Protein AF-A0A183B8J4-F1 (afdb_monomer)

Radius of gyration: 64.29 Å; Cα contacts (8 Å, |Δi|>4): 24; chains: 1; bounding box: 106×48×187 Å

Sequence (204 aa):
VRHEAERLEQEARGRLERQKIEDETAAEEVRRTLLETRVQLAALESTGQATAEAQSRADAARIEGQSAVELAKLHAEAGEIDADAELERLRKAREAELEFMRQKDSLKIAQLNEEMKIEVTRFTSMVSAIGPDNLRQIAKAGPEHNLRMLSALGLQSTLITDGTTPVNLLSTAHGLIGQLTRQSGETDKEDHRSRALSDDGASA

Organism: NCBI:txid27848

pLDDT: mean 82.58, std 19.41, range [42.31, 98.38]

Solvent-accessible surface area (backbone atoms only — not comparable to full-atom values): 11706 Å² total; per-residue (Å²): 110,72,69,59,50,54,51,52,50,50,54,51,50,56,48,50,53,50,49,49,51,51,53,51,49,54,50,50,53,54,47,49,54,52,49,54,51,49,54,52,47,51,52,50,50,53,50,50,50,52,49,52,52,51,50,52,51,52,51,51,52,50,50,52,52,51,51,51,54,52,51,53,49,53,50,50,52,51,5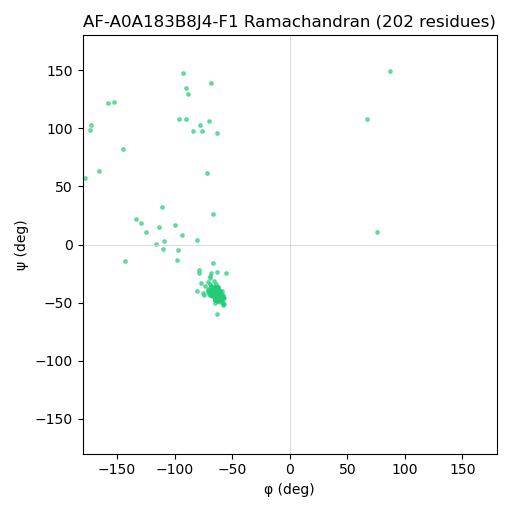0,50,52,53,51,51,54,50,50,52,52,49,48,54,52,50,50,53,50,52,51,52,49,52,53,51,50,53,51,50,52,52,51,53,52,51,54,49,51,51,50,51,51,50,50,51,52,53,52,60,71,62,30,72,66,51,52,51,46,61,67,42,44,60,62,51,49,53,51,50,52,36,47,74,72,70,42,71,96,57,76,57,71,55,100,87,57,86,51,52,58,75,61,54,49,52,61,57,51,57,56,59,61,51,71,76,69,71,83,83,77,78,91,78,75,90,82,82,90,86,85,84,80,89,81,136

Secondary structure (DSSP, 8-state):
-HHHHHHHHHHHHHHHHHHHHHHHHHHHHHHHHHHHHHHHHHHHHHHHHHHHHHHHHHHHHHHHHHHHHHHHHHHHHHHHHHHHHHHHHHHHHHHHHHHHHHHHHHHHHHHHHHHHHHHHHHHHHHHHHH-HHHHHHHHHHHHHHHHHHHHHTT-----EEETTEEE-HHHHHHHHHHHHHHTTTSSSSSTTSSSSSS------

Foldseek 3Di:
DVVVVVVVVVVVVVVVVVVVVVVVVVVVVVVVVVVVVVVVVVVVVVVVVVVVVVVVVVVVVVVVVVVVVVVVVVVVVVVVVVVVVVVVVVVVVVVVVVVVVVVVVVVVVVVVVVVVVVVVVVVVVVDVVCPPVNVVCVVCVVVVVLCVVCVVVVHHQDQPDPPPDGDRVSVVVCVVVVVVVVVVPPPPPDPPDPPPDDDDDDDD

InterPro domains:
  IPR039059 Major vault protein [PTHR14165] (2-180)

Mean predicted aligned error: 17.13 Å

Structure (mmCIF, N/CA/C/O backbone):
data_AF-A0A183B8J4-F1
#
_entry.id   AF-A0A183B8J4-F1
#
loop_
_atom_site.group_PDB
_atom_site.id
_atom_site.type_symbol
_atom_site.label_atom_id
_atom_site.label_alt_id
_atom_site.label_comp_id
_atom_site.label_asym_id
_atom_site.label_entity_id
_atom_site.label_seq_id
_atom_site.pdbx_PDB_ins_code
_atom_site.Cartn_x
_atom_site.Cartn_y
_atom_site.Cartn_z
_atom_site.occupancy
_atom_site.B_iso_or_equiv
_atom_site.auth_seq_id
_atom_site.auth_comp_id
_atom_site.auth_asym_id
_atom_site.auth_atom_id
_atom_site.pdbx_PDB_model_num
ATOM 1 N N . VAL A 1 1 ? 59.459 0.587 -93.864 1.00 62.41 1 VAL A N 1
ATOM 2 C CA . VAL A 1 1 ? 58.232 -0.214 -93.631 1.00 62.41 1 VAL A CA 1
ATOM 3 C C . VAL A 1 1 ? 58.217 -0.905 -92.262 1.00 62.41 1 VAL A C 1
ATOM 5 O O . VAL A 1 1 ? 57.405 -0.498 -91.448 1.00 62.41 1 VAL A O 1
ATOM 8 N N . ARG A 1 2 ? 59.101 -1.873 -91.934 1.00 70.75 2 ARG A N 1
ATOM 9 C CA . ARG A 1 2 ? 59.085 -2.555 -90.608 1.00 70.75 2 ARG A CA 1
ATOM 10 C C . ARG A 1 2 ? 59.309 -1.622 -89.401 1.00 70.75 2 ARG A C 1
ATOM 12 O O . ARG A 1 2 ? 58.516 -1.649 -88.474 1.00 70.75 2 ARG A O 1
ATOM 19 N N . HIS A 1 3 ? 60.303 -0.735 -89.459 1.00 73.44 3 HIS A N 1
ATOM 20 C CA . HIS A 1 3 ? 60.594 0.194 -88.353 1.00 73.44 3 HIS A CA 1
ATOM 21 C C . HIS A 1 3 ? 59.533 1.285 -88.131 1.00 73.44 3 HIS A C 1
ATOM 23 O O . HIS A 1 3 ? 59.358 1.762 -87.015 1.00 73.44 3 HIS A O 1
ATOM 29 N N . GLU A 1 4 ? 58.795 1.679 -89.171 1.00 75.75 4 GLU A N 1
ATOM 30 C CA . GLU A 1 4 ? 57.669 2.613 -89.016 1.00 75.75 4 GLU A CA 1
ATOM 31 C C . GLU A 1 4 ? 56.464 1.930 -88.366 1.00 75.75 4 GLU A C 1
ATOM 33 O O . GLU A 1 4 ? 55.793 2.554 -87.548 1.00 75.75 4 GLU A O 1
ATOM 38 N N . ALA A 1 5 ? 56.229 0.650 -88.677 1.00 79.12 5 ALA A N 1
ATOM 39 C CA . ALA A 1 5 ? 55.198 -0.155 -88.029 1.00 79.12 5 ALA A CA 1
ATOM 40 C C . ALA A 1 5 ? 55.506 -0.382 -86.539 1.00 79.12 5 ALA A C 1
ATOM 42 O O . ALA A 1 5 ? 54.624 -0.192 -85.710 1.00 79.12 5 ALA A O 1
ATOM 43 N N . GLU A 1 6 ? 56.760 -0.688 -86.189 1.00 81.44 6 GLU A N 1
ATOM 44 C CA . GLU A 1 6 ? 57.207 -0.839 -84.792 1.00 81.44 6 GLU A CA 1
ATOM 45 C C . GLU A 1 6 ? 57.055 0.465 -83.990 1.00 81.44 6 GLU A C 1
ATOM 47 O O . GLU A 1 6 ? 56.614 0.446 -82.841 1.00 81.44 6 GLU A O 1
ATOM 52 N N . ARG A 1 7 ? 57.359 1.622 -84.598 1.00 85.12 7 ARG A N 1
ATOM 53 C CA . ARG A 1 7 ? 57.171 2.930 -83.949 1.00 85.12 7 ARG A CA 1
ATOM 54 C C . ARG A 1 7 ? 55.690 3.258 -83.735 1.00 85.12 7 ARG A C 1
ATOM 56 O O . ARG A 1 7 ? 55.318 3.688 -82.647 1.00 85.12 7 ARG A O 1
ATOM 63 N N . LEU A 1 8 ? 54.849 3.025 -84.744 1.00 86.31 8 LEU A N 1
ATOM 64 C CA . LEU A 1 8 ? 53.393 3.199 -84.647 1.00 86.31 8 LEU A CA 1
ATOM 65 C C . LEU A 1 8 ? 52.772 2.274 -83.594 1.00 86.31 8 LEU A C 1
ATOM 67 O O . LEU A 1 8 ? 51.905 2.700 -82.835 1.00 86.31 8 LEU A O 1
ATOM 71 N N . GLU A 1 9 ? 53.232 1.027 -83.517 1.00 85.62 9 GLU A N 1
ATOM 72 C CA . GLU A 1 9 ? 52.783 0.065 -82.513 1.00 85.62 9 GLU A CA 1
ATOM 73 C C . GLU A 1 9 ? 53.173 0.505 -81.097 1.00 85.62 9 GLU A C 1
ATOM 75 O O . GLU A 1 9 ? 52.341 0.462 -80.191 1.00 85.62 9 GLU A O 1
ATOM 80 N N . GLN A 1 10 ? 54.398 1.001 -80.901 1.00 89.31 10 GLN A N 1
ATOM 81 C CA . GLN A 1 10 ? 54.842 1.504 -79.602 1.00 89.31 10 GLN A CA 1
ATOM 82 C C . GLN A 1 10 ? 54.087 2.772 -79.177 1.00 89.31 10 GLN A C 1
ATOM 84 O O . GLN A 1 10 ? 53.722 2.914 -78.010 1.00 89.31 10 GLN A O 1
ATOM 89 N N . GLU A 1 11 ? 53.795 3.680 -80.112 1.00 89.25 11 GLU A N 1
ATOM 90 C CA . GLU A 1 11 ? 52.963 4.859 -79.845 1.00 89.25 11 GLU A CA 1
ATOM 91 C C . GLU A 1 11 ? 51.521 4.474 -79.484 1.00 89.25 11 GLU A C 1
ATOM 93 O O . GLU A 1 11 ? 50.954 5.040 -78.548 1.00 89.25 11 GLU A O 1
ATOM 98 N N . ALA A 1 12 ? 50.934 3.491 -80.175 1.00 89.25 12 ALA A N 1
ATOM 99 C CA . ALA A 1 12 ? 49.601 2.980 -79.868 1.00 89.25 12 ALA A CA 1
ATOM 100 C C . ALA A 1 12 ? 49.554 2.285 -78.498 1.00 89.25 12 ALA A C 1
ATOM 102 O O . ALA A 1 12 ? 48.638 2.541 -77.717 1.00 89.25 12 ALA A O 1
ATOM 103 N N . ARG A 1 13 ? 50.568 1.475 -78.163 1.00 91.06 13 ARG A N 1
ATOM 104 C CA . ARG A 1 13 ? 50.706 0.840 -76.841 1.00 91.06 13 ARG A CA 1
ATOM 105 C C . ARG A 1 13 ? 50.860 1.877 -75.731 1.00 91.06 13 ARG A C 1
ATOM 107 O O . ARG A 1 13 ? 50.133 1.812 -74.749 1.00 91.06 13 ARG A O 1
ATOM 114 N N . GLY A 1 14 ? 51.711 2.885 -75.917 1.00 93.94 14 GLY A N 1
ATOM 115 C CA . GLY A 1 14 ? 51.897 3.955 -74.932 1.00 93.94 14 GLY A CA 1
ATOM 116 C C . GLY A 1 14 ? 50.682 4.880 -74.774 1.00 93.94 14 GLY A C 1
ATOM 117 O O . GLY A 1 14 ? 50.520 5.503 -73.724 1.00 93.94 14 GLY A O 1
ATOM 118 N N . ARG A 1 15 ? 49.824 4.999 -75.797 1.00 93.25 15 ARG A N 1
ATOM 119 C CA . ARG A 1 15 ? 48.513 5.665 -75.678 1.00 93.25 15 ARG A CA 1
ATOM 120 C C . ARG A 1 15 ? 47.512 4.794 -74.925 1.00 93.25 15 ARG A C 1
ATOM 122 O O . ARG A 1 15 ? 46.840 5.309 -74.043 1.00 93.25 15 ARG A O 1
ATOM 129 N N . LEU A 1 16 ? 47.458 3.496 -75.223 1.00 93.44 16 LEU A N 1
ATOM 130 C CA . LEU A 1 16 ? 46.599 2.539 -74.522 1.00 93.44 16 LEU A CA 1
ATOM 131 C C . LEU A 1 16 ? 46.958 2.443 -73.033 1.00 93.44 16 LEU A C 1
ATOM 133 O O . LEU A 1 16 ? 46.069 2.419 -72.194 1.00 93.44 16 LEU A O 1
ATOM 137 N N . GLU A 1 17 ? 48.246 2.394 -72.693 1.00 93.88 17 GLU A N 1
ATOM 138 C CA . GLU A 1 17 ? 48.701 2.362 -71.298 1.00 93.88 17 GLU A CA 1
ATOM 139 C C . GLU A 1 17 ? 48.338 3.646 -70.553 1.00 93.88 17 GLU A C 1
ATOM 141 O O . GLU A 1 17 ? 47.836 3.571 -69.437 1.00 93.88 17 GLU A O 1
ATOM 146 N N . ARG A 1 18 ? 48.508 4.817 -71.180 1.00 93.25 18 ARG A N 1
ATOM 147 C CA . ARG A 1 18 ? 48.050 6.084 -70.592 1.00 93.25 18 ARG A CA 1
ATOM 148 C C . ARG A 1 18 ? 46.542 6.109 -70.386 1.00 93.25 18 ARG A C 1
ATOM 150 O O . ARG A 1 18 ? 46.103 6.460 -69.301 1.00 93.25 18 ARG A O 1
ATOM 157 N N . GLN A 1 19 ? 45.777 5.665 -71.380 1.00 94.50 19 GLN A N 1
ATOM 158 C CA . GLN A 1 19 ? 44.325 5.585 -71.271 1.00 94.50 19 GLN A CA 1
ATOM 159 C C . GLN A 1 19 ? 43.893 4.623 -70.155 1.00 94.50 19 GLN A C 1
ATOM 161 O O . GLN A 1 19 ? 43.018 4.959 -69.372 1.00 94.50 19 GLN A O 1
ATOM 166 N N . LYS A 1 20 ? 44.557 3.468 -70.009 1.00 96.44 20 LYS A N 1
ATOM 167 C CA . LYS A 1 20 ? 44.309 2.550 -68.888 1.00 96.44 20 LYS A CA 1
ATOM 168 C C . LYS A 1 20 ? 44.592 3.194 -67.537 1.00 96.44 20 LYS A C 1
ATOM 170 O O . LYS A 1 20 ? 43.789 3.039 -66.630 1.00 96.44 20 LYS A O 1
ATOM 175 N N . ILE A 1 21 ? 45.703 3.918 -67.403 1.00 94.81 21 ILE A N 1
ATOM 176 C CA . ILE A 1 21 ? 46.046 4.612 -66.155 1.00 94.81 21 ILE A CA 1
ATOM 177 C C . ILE A 1 21 ? 45.011 5.698 -65.841 1.00 94.81 21 ILE A C 1
ATOM 179 O O . ILE A 1 21 ? 44.615 5.844 -64.688 1.00 94.81 21 ILE A O 1
ATOM 183 N N . GLU A 1 22 ? 44.563 6.450 -66.846 1.00 95.44 22 GLU A N 1
ATOM 184 C CA . GLU A 1 22 ? 43.519 7.470 -66.693 1.00 95.44 22 GLU A CA 1
ATOM 185 C C . GLU A 1 22 ? 42.185 6.841 -66.260 1.00 95.44 22 GLU A C 1
ATOM 187 O O . GLU A 1 22 ? 41.586 7.299 -65.285 1.00 95.44 22 GLU A O 1
ATOM 192 N N . ASP A 1 23 ? 41.771 5.748 -66.904 1.00 95.50 23 ASP A N 1
ATOM 193 C CA . ASP A 1 23 ? 40.552 5.008 -66.564 1.00 95.50 23 ASP A CA 1
ATOM 194 C C . ASP A 1 23 ? 40.634 4.386 -65.154 1.00 95.50 23 ASP A C 1
ATOM 196 O O . ASP A 1 23 ? 39.680 4.467 -64.378 1.00 95.50 23 ASP A O 1
ATOM 200 N N . GLU A 1 24 ? 41.780 3.801 -64.785 1.00 95.69 24 GLU A N 1
ATOM 201 C CA . GLU A 1 24 ? 42.032 3.244 -63.449 1.00 95.69 24 GLU A CA 1
ATOM 202 C C . GLU A 1 24 ? 42.041 4.336 -62.374 1.00 95.69 24 GLU A C 1
ATOM 204 O O . GLU A 1 24 ? 41.468 4.151 -61.301 1.00 95.69 24 GLU A O 1
ATOM 209 N N . THR A 1 25 ? 42.629 5.499 -62.667 1.00 95.50 25 THR A N 1
ATOM 210 C CA . THR A 1 25 ? 42.644 6.642 -61.744 1.00 95.50 25 THR A CA 1
ATOM 211 C C . THR A 1 25 ? 41.227 7.167 -61.520 1.00 95.50 25 THR A C 1
ATOM 213 O O . THR A 1 25 ? 40.816 7.334 -60.373 1.00 95.50 25 THR A O 1
ATOM 216 N N . ALA A 1 26 ? 40.444 7.346 -62.588 1.00 95.19 26 ALA A N 1
ATOM 217 C CA . ALA A 1 26 ? 39.046 7.759 -62.484 1.00 95.19 26 ALA A CA 1
ATOM 218 C C . ALA A 1 26 ? 38.199 6.728 -61.710 1.00 95.19 26 ALA A C 1
ATOM 220 O O . ALA A 1 26 ? 37.356 7.098 -60.888 1.00 95.19 26 ALA A O 1
ATOM 221 N N . ALA A 1 27 ? 38.444 5.429 -61.916 1.00 96.25 27 ALA A N 1
ATOM 222 C CA . ALA A 1 27 ? 37.778 4.367 -61.168 1.00 96.25 27 ALA A CA 1
ATOM 223 C C . ALA A 1 27 ? 38.133 4.396 -59.671 1.00 96.25 27 ALA A C 1
ATOM 225 O O . ALA A 1 27 ? 37.244 4.237 -58.830 1.00 96.25 27 ALA A O 1
ATOM 226 N N . GLU A 1 28 ? 39.398 4.633 -59.318 1.00 95.00 28 GLU A N 1
ATOM 227 C CA 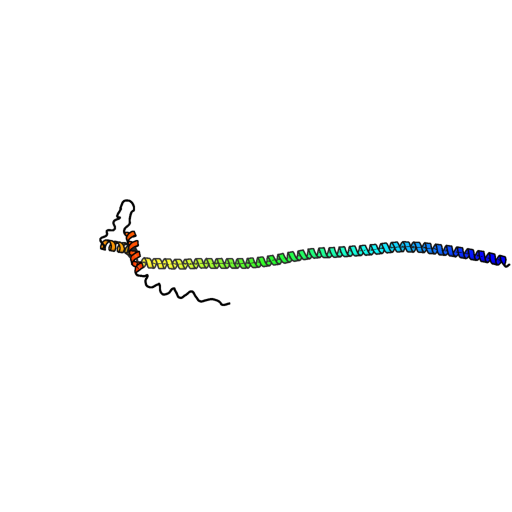. GLU A 1 28 ? 39.841 4.732 -57.923 1.00 95.00 28 GLU A CA 1
ATOM 228 C C . GLU A 1 28 ? 39.347 6.017 -57.230 1.00 95.00 28 GLU A C 1
ATOM 230 O O . GLU A 1 28 ? 38.995 5.975 -56.048 1.00 95.00 28 GLU A O 1
ATOM 235 N N . GLU A 1 29 ? 39.196 7.139 -57.944 1.00 95.88 29 GLU A N 1
ATOM 236 C CA . GLU A 1 29 ? 38.548 8.350 -57.410 1.00 95.88 29 GLU A CA 1
ATOM 237 C C . GLU A 1 29 ? 37.076 8.097 -57.039 1.00 95.88 29 GLU A C 1
ATOM 239 O O . GLU A 1 29 ? 36.627 8.417 -55.930 1.00 95.88 29 GLU A O 1
ATOM 244 N N . VAL A 1 30 ? 36.320 7.448 -57.931 1.00 96.38 30 VAL A N 1
ATOM 245 C CA . VAL A 1 30 ? 34.930 7.045 -57.655 1.00 96.38 30 VAL A CA 1
ATOM 246 C C . VAL A 1 30 ? 34.878 6.020 -56.518 1.00 96.38 30 VAL A C 1
ATOM 248 O O . VAL A 1 30 ? 34.009 6.084 -55.646 1.00 96.38 30 VAL A O 1
ATOM 251 N N . ARG A 1 31 ? 35.836 5.092 -56.460 1.00 96.44 31 ARG A N 1
ATOM 252 C CA . ARG A 1 31 ? 35.921 4.107 -55.377 1.00 96.44 31 ARG A CA 1
ATOM 253 C C . ARG A 1 31 ? 36.176 4.762 -54.024 1.00 96.44 31 ARG A C 1
ATOM 255 O O . ARG A 1 31 ? 35.550 4.370 -53.038 1.00 96.44 31 ARG A O 1
ATOM 262 N N . ARG A 1 32 ? 37.049 5.770 -53.966 1.00 96.88 32 ARG A N 1
ATOM 263 C CA . ARG A 1 32 ? 37.322 6.537 -52.748 1.00 96.88 32 ARG A CA 1
ATOM 264 C C . ARG A 1 32 ? 36.062 7.228 -52.234 1.00 96.88 32 ARG A C 1
ATOM 266 O O . ARG A 1 32 ? 35.724 7.065 -51.065 1.00 96.88 32 ARG A O 1
ATOM 273 N N . THR A 1 33 ? 35.341 7.938 -53.099 1.00 96.62 33 THR A N 1
ATOM 274 C CA . THR A 1 33 ? 34.102 8.636 -52.705 1.00 96.62 33 THR A CA 1
ATOM 275 C C . THR A 1 33 ? 33.006 7.666 -52.249 1.00 96.62 33 THR A C 1
ATOM 277 O O . THR A 1 33 ? 32.315 7.924 -51.259 1.00 96.62 33 THR A O 1
ATOM 280 N N . LEU A 1 34 ? 32.886 6.498 -52.892 1.00 97.31 34 LEU A N 1
ATOM 281 C CA . LEU A 1 34 ? 31.992 5.426 -52.445 1.00 97.31 34 LEU A CA 1
ATOM 282 C C . LEU A 1 34 ? 32.372 4.893 -51.053 1.00 97.31 34 LEU A C 1
ATOM 284 O O . LEU A 1 34 ? 31.498 4.605 -50.238 1.00 97.31 34 LEU A O 1
ATOM 288 N N . LEU A 1 35 ? 33.666 4.733 -50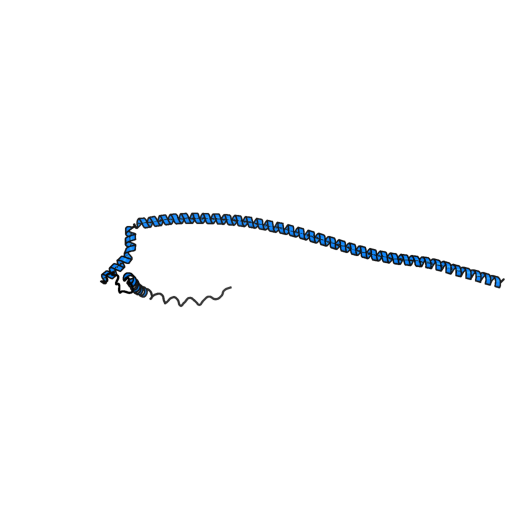.766 1.00 97.19 35 LEU A N 1
ATOM 289 C CA . LEU A 1 35 ? 34.125 4.281 -49.451 1.00 97.19 35 LEU A CA 1
ATOM 290 C C . LEU A 1 35 ? 33.869 5.334 -48.370 1.00 97.19 35 LEU A C 1
ATOM 292 O O . LEU A 1 35 ? 33.373 4.984 -47.302 1.00 97.19 35 LEU A O 1
ATOM 296 N N . GLU A 1 36 ? 34.138 6.608 -48.650 1.00 97.06 36 GLU A N 1
ATOM 297 C CA . GLU A 1 36 ? 33.861 7.713 -47.725 1.00 97.06 36 GLU A CA 1
ATOM 298 C C . GLU A 1 36 ? 32.366 7.787 -47.379 1.00 97.06 36 GLU A C 1
ATOM 300 O O . GLU A 1 36 ? 32.000 7.813 -46.201 1.00 97.06 36 GLU A O 1
ATOM 305 N N . THR A 1 37 ? 31.491 7.717 -48.386 1.00 97.56 37 THR A N 1
ATOM 306 C CA . THR A 1 37 ? 30.035 7.689 -48.169 1.00 97.56 37 THR A CA 1
ATOM 307 C C . THR A 1 37 ? 29.578 6.438 -47.420 1.00 97.56 37 THR A C 1
ATOM 309 O O . THR A 1 37 ? 28.742 6.544 -46.528 1.00 97.56 37 THR A O 1
ATOM 312 N N . ARG A 1 38 ? 30.152 5.257 -47.687 1.00 97.19 38 ARG A N 1
ATOM 313 C CA . ARG A 1 38 ? 29.848 4.034 -46.918 1.00 97.19 38 ARG A CA 1
ATOM 314 C C . ARG A 1 38 ? 30.255 4.133 -45.454 1.00 97.19 38 ARG A C 1
ATOM 316 O O . ARG A 1 38 ? 29.508 3.673 -44.599 1.00 97.19 38 ARG A O 1
ATOM 323 N N . VAL A 1 39 ? 31.408 4.728 -45.156 1.00 97.31 39 VAL A N 1
ATOM 324 C CA . VAL A 1 39 ? 31.849 4.943 -43.769 1.00 97.31 39 VAL A CA 1
ATOM 325 C C . VAL A 1 39 ? 30.898 5.903 -43.052 1.00 97.31 39 VAL A C 1
ATOM 327 O O . VAL A 1 39 ? 30.492 5.629 -41.924 1.00 97.31 39 VAL A O 1
ATOM 330 N N . GLN A 1 40 ? 30.487 6.988 -43.715 1.00 97.31 40 GLN A N 1
ATOM 331 C CA . GLN A 1 40 ? 29.500 7.922 -43.166 1.00 97.31 40 GLN A CA 1
ATOM 332 C C . GLN A 1 40 ? 28.141 7.252 -42.932 1.00 97.31 40 GLN A C 1
ATOM 334 O O . GLN A 1 40 ? 27.546 7.446 -41.875 1.00 97.31 40 GLN A O 1
ATOM 339 N N . LEU A 1 41 ? 27.673 6.429 -43.876 1.00 97.44 41 LEU A N 1
ATOM 340 C CA . LEU A 1 41 ? 26.433 5.667 -43.729 1.00 97.44 41 LEU A CA 1
ATOM 341 C C . LEU A 1 41 ? 26.517 4.666 -42.579 1.00 97.44 41 LEU A C 1
ATOM 343 O O . LEU A 1 41 ? 25.598 4.623 -41.775 1.00 97.44 41 LEU A O 1
ATOM 347 N N . ALA A 1 42 ? 27.619 3.927 -42.439 1.00 97.62 42 ALA A N 1
ATOM 348 C CA . ALA A 1 42 ? 27.800 2.988 -41.333 1.00 97.62 42 ALA A CA 1
ATOM 349 C C . ALA A 1 42 ? 27.809 3.699 -39.967 1.00 97.62 42 ALA A C 1
ATOM 351 O O . ALA A 1 42 ? 27.235 3.202 -38.998 1.00 97.62 42 ALA A O 1
ATOM 352 N N . ALA A 1 43 ? 28.418 4.887 -39.881 1.00 96.88 43 ALA A N 1
ATOM 353 C CA . ALA A 1 43 ? 28.369 5.708 -38.672 1.00 96.88 43 ALA A CA 1
ATOM 354 C C . ALA A 1 43 ? 26.946 6.222 -38.387 1.00 96.88 43 ALA A C 1
ATOM 356 O O . ALA A 1 43 ? 26.490 6.182 -37.241 1.00 96.88 43 ALA A O 1
ATOM 357 N N . LEU A 1 44 ? 26.223 6.668 -39.419 1.00 97.62 44 LEU A N 1
ATOM 358 C CA . LEU A 1 44 ? 24.840 7.126 -39.289 1.00 97.62 44 LEU A CA 1
ATOM 359 C C . LEU A 1 44 ? 23.894 5.983 -38.900 1.00 97.62 44 LEU A C 1
ATOM 361 O O . LEU A 1 44 ? 23.040 6.165 -38.044 1.00 97.62 44 LEU A O 1
ATOM 365 N N . GLU A 1 45 ? 24.062 4.803 -39.485 1.00 97.50 45 GLU A N 1
ATOM 366 C CA . GLU A 1 45 ? 23.268 3.613 -39.180 1.00 97.50 45 GLU A CA 1
ATOM 367 C C . GLU A 1 45 ? 23.515 3.153 -37.742 1.00 97.50 45 GLU A C 1
ATOM 369 O O . GLU A 1 45 ? 22.566 2.967 -36.986 1.00 97.50 45 GLU A O 1
ATOM 374 N N . SER A 1 46 ? 24.781 3.076 -37.323 1.00 96.94 46 SER A N 1
ATOM 375 C CA . SER A 1 46 ? 25.150 2.707 -35.953 1.00 96.94 46 SER A CA 1
ATOM 376 C C . SER A 1 46 ? 24.592 3.693 -34.917 1.00 96.94 46 SER A C 1
ATOM 378 O O . SER A 1 46 ? 24.010 3.292 -33.908 1.00 96.94 46 SER A O 1
ATOM 380 N N . THR A 1 47 ? 24.695 4.999 -35.183 1.00 97.25 47 THR A N 1
ATOM 381 C CA . THR A 1 47 ? 24.134 6.034 -34.295 1.00 97.25 47 THR A CA 1
ATOM 382 C C . THR A 1 47 ? 22.607 6.052 -34.320 1.00 97.25 47 THR A C 1
ATOM 384 O O . THR A 1 47 ? 21.986 6.190 -33.267 1.00 97.25 47 THR A O 1
ATOM 387 N N . GLY A 1 48 ? 21.985 5.855 -35.483 1.00 98.06 48 GLY A N 1
ATOM 388 C CA . GLY A 1 48 ? 20.538 5.711 -35.642 1.00 98.06 48 GLY A CA 1
ATOM 389 C C . GLY A 1 48 ? 19.990 4.512 -34.873 1.00 98.06 48 GLY A C 1
ATOM 390 O O . GLY A 1 48 ? 19.012 4.643 -34.140 1.00 98.06 48 GLY A O 1
ATOM 391 N N . GLN A 1 49 ? 20.665 3.367 -34.951 1.00 97.81 49 GLN A N 1
ATOM 392 C CA . GLN A 1 49 ? 20.294 2.178 -34.194 1.00 97.81 49 GLN A CA 1
ATOM 393 C C . GLN A 1 49 ? 20.448 2.411 -32.687 1.00 97.81 49 GLN A C 1
ATOM 395 O O . GLN A 1 49 ? 19.504 2.186 -31.931 1.00 97.81 49 GLN A O 1
ATOM 400 N N . ALA A 1 50 ? 21.599 2.923 -32.242 1.00 97.25 50 ALA A N 1
ATOM 401 C CA . ALA A 1 50 ? 21.843 3.178 -30.823 1.00 97.25 50 ALA A CA 1
ATOM 402 C C . ALA A 1 50 ? 20.850 4.192 -30.229 1.00 97.25 50 ALA A C 1
ATOM 404 O O . ALA A 1 50 ? 20.366 4.010 -29.111 1.00 97.25 50 ALA A O 1
ATOM 405 N N . THR A 1 51 ? 20.517 5.251 -30.974 1.00 97.81 51 THR A N 1
ATOM 406 C CA . THR A 1 51 ? 19.544 6.263 -30.536 1.00 97.81 51 THR A CA 1
ATOM 407 C C . THR A 1 51 ? 18.125 5.712 -30.498 1.00 97.81 51 THR A C 1
ATOM 409 O O . THR A 1 51 ? 17.440 5.927 -29.499 1.00 97.81 51 THR A O 1
ATOM 412 N N . ALA A 1 52 ? 17.700 4.954 -31.512 1.00 97.81 52 ALA A N 1
ATOM 413 C CA . ALA A 1 52 ? 16.388 4.312 -31.532 1.00 97.81 52 ALA A CA 1
ATOM 414 C C . ALA A 1 52 ? 16.227 3.310 -30.379 1.00 97.81 52 ALA A C 1
ATOM 416 O O . ALA A 1 52 ? 15.197 3.300 -29.702 1.00 97.81 52 ALA A O 1
ATOM 417 N N . GLU A 1 53 ? 17.256 2.506 -30.099 1.00 96.75 53 GLU A N 1
ATOM 418 C CA . GLU A 1 53 ? 17.257 1.583 -28.963 1.00 96.75 53 GLU A CA 1
ATOM 419 C C . GLU A 1 53 ? 17.215 2.327 -27.623 1.00 96.75 53 GLU A C 1
ATOM 421 O O . GLU A 1 53 ? 16.430 1.966 -26.744 1.00 96.75 53 GLU A O 1
ATOM 426 N N . ALA A 1 54 ? 18.021 3.380 -27.456 1.00 97.62 54 ALA A N 1
ATOM 427 C CA . ALA A 1 54 ? 18.036 4.177 -26.233 1.00 97.62 54 ALA A CA 1
ATOM 428 C C . ALA A 1 54 ? 16.686 4.867 -25.982 1.00 97.62 54 ALA A C 1
ATOM 430 O O . ALA A 1 54 ? 16.179 4.820 -24.862 1.00 97.62 54 ALA A O 1
ATOM 431 N N . GLN A 1 55 ? 16.083 5.454 -27.019 1.00 98.06 55 GLN A N 1
ATOM 432 C CA . GLN A 1 55 ? 14.757 6.071 -26.943 1.00 98.06 55 GLN A CA 1
ATOM 433 C C . GLN A 1 55 ? 13.682 5.040 -26.604 1.00 98.06 55 GLN A C 1
ATOM 435 O O . GLN A 1 55 ? 12.917 5.250 -25.669 1.00 98.06 55 GLN A O 1
ATOM 440 N N . SER A 1 56 ? 13.682 3.888 -27.281 1.00 97.94 56 SER A N 1
ATOM 441 C CA . SER A 1 56 ? 12.712 2.817 -27.022 1.00 97.94 56 SER A CA 1
ATOM 442 C C . SER A 1 56 ? 12.796 2.309 -25.582 1.00 97.94 56 SER A C 1
ATOM 444 O O . SER A 1 56 ? 11.774 2.119 -24.926 1.00 97.94 56 SER A O 1
ATOM 446 N N . ARG A 1 57 ? 14.015 2.129 -25.054 1.00 97.62 57 ARG A N 1
ATOM 447 C CA . ARG A 1 57 ? 14.224 1.733 -23.652 1.00 97.62 57 ARG A CA 1
ATOM 448 C C . ARG A 1 57 ? 13.773 2.818 -22.678 1.00 97.62 57 ARG A C 1
ATOM 450 O O . ARG A 1 57 ? 13.164 2.496 -21.663 1.00 97.62 57 ARG A O 1
ATOM 457 N N . ALA A 1 58 ? 14.058 4.085 -22.976 1.00 98.06 58 ALA A N 1
ATOM 458 C CA . ALA A 1 58 ? 13.629 5.204 -22.144 1.00 98.06 58 ALA A CA 1
ATOM 459 C C . ALA A 1 58 ? 12.098 5.320 -22.095 1.00 98.06 58 ALA A C 1
ATOM 461 O O . ALA A 1 58 ? 11.535 5.514 -21.019 1.00 98.06 58 ALA A O 1
ATOM 462 N N . ASP A 1 59 ? 11.419 5.149 -23.230 1.00 97.56 59 ASP A N 1
ATOM 463 C CA . ASP A 1 59 ? 9.958 5.169 -23.291 1.00 97.56 59 ASP A CA 1
ATOM 464 C C . ASP A 1 59 ? 9.328 3.972 -22.581 1.00 97.56 59 ASP A C 1
ATOM 466 O O . ASP A 1 59 ? 8.364 4.160 -21.839 1.00 97.56 59 ASP A O 1
ATOM 470 N N . ALA A 1 60 ? 9.891 2.770 -22.730 1.00 98.25 60 ALA A N 1
ATOM 471 C CA . ALA A 1 60 ? 9.446 1.600 -21.977 1.00 98.25 60 ALA A CA 1
ATOM 472 C C . ALA A 1 60 ? 9.547 1.843 -20.462 1.00 98.25 60 ALA A C 1
ATOM 474 O O . ALA A 1 60 ? 8.553 1.710 -19.752 1.00 98.25 60 ALA A O 1
ATOM 475 N N . ALA A 1 61 ? 10.703 2.315 -19.982 1.00 97.94 61 ALA A N 1
ATOM 476 C CA . ALA A 1 61 ? 10.906 2.632 -18.569 1.00 97.94 61 ALA A CA 1
ATOM 477 C C . ALA A 1 61 ? 9.967 3.747 -18.074 1.00 97.94 61 ALA A C 1
ATOM 479 O O . ALA A 1 61 ? 9.480 3.706 -16.944 1.00 97.94 61 ALA A O 1
ATOM 480 N N . ARG A 1 62 ? 9.680 4.746 -18.919 1.00 98.19 62 ARG A N 1
ATOM 481 C CA . ARG A 1 62 ? 8.724 5.812 -18.602 1.00 98.19 62 ARG A CA 1
ATOM 482 C C . ARG A 1 62 ? 7.307 5.264 -18.454 1.00 98.19 62 ARG A C 1
ATOM 484 O O . ARG A 1 62 ? 6.634 5.633 -17.495 1.00 98.19 62 ARG A O 1
ATOM 491 N N . ILE A 1 63 ? 6.861 4.414 -19.379 1.00 98.00 63 ILE A N 1
ATOM 492 C CA . ILE A 1 63 ? 5.535 3.786 -19.327 1.00 98.00 63 ILE A CA 1
ATOM 493 C C . ILE A 1 63 ? 5.429 2.911 -18.079 1.00 98.00 63 ILE A C 1
ATOM 495 O O . ILE A 1 63 ? 4.493 3.083 -17.307 1.00 98.00 63 ILE A O 1
ATOM 499 N N . GLU A 1 64 ? 6.416 2.053 -17.825 1.00 97.75 64 GLU A N 1
ATOM 500 C CA . GLU A 1 64 ? 6.450 1.204 -16.630 1.00 97.75 64 GLU A CA 1
ATOM 501 C C . GLU A 1 64 ? 6.402 2.029 -15.340 1.00 97.75 64 GLU A C 1
ATOM 503 O O . GLU A 1 64 ? 5.611 1.731 -14.447 1.00 97.75 64 GLU A O 1
ATOM 508 N N . GLY A 1 65 ? 7.185 3.109 -15.254 1.00 98.00 65 GLY A N 1
ATOM 509 C CA . GLY A 1 65 ? 7.170 4.006 -14.100 1.00 98.00 65 GLY A CA 1
ATOM 510 C C . GLY A 1 65 ? 5.819 4.699 -13.904 1.00 98.00 65 GLY A C 1
ATOM 511 O O . GLY A 1 65 ? 5.319 4.770 -12.782 1.00 98.00 65 GLY A O 1
ATOM 512 N N . GLN A 1 66 ? 5.199 5.179 -14.986 1.00 98.00 66 GLN A N 1
ATOM 513 C CA . GLN A 1 66 ? 3.875 5.807 -14.939 1.00 98.00 66 GLN A CA 1
ATOM 514 C C . GLN A 1 66 ? 2.795 4.807 -14.512 1.00 98.00 66 GLN A C 1
ATOM 516 O O . GLN A 1 66 ? 2.031 5.098 -13.591 1.00 98.00 66 GLN A O 1
ATOM 521 N N . SER A 1 67 ? 2.783 3.614 -15.107 1.00 98.00 67 SER A N 1
ATOM 522 C CA . SER A 1 67 ? 1.848 2.545 -14.757 1.00 98.00 67 SER A CA 1
ATOM 523 C C . SER A 1 67 ? 2.041 2.055 -13.325 1.00 98.00 67 SER A C 1
ATOM 525 O O . SER A 1 67 ? 1.056 1.812 -12.638 1.00 98.00 67 SER A O 1
ATOM 527 N N . ALA A 1 68 ? 3.278 1.958 -12.831 1.00 98.00 68 ALA A N 1
ATOM 528 C CA . ALA A 1 68 ? 3.545 1.578 -11.446 1.00 98.00 68 ALA A CA 1
ATOM 529 C C . ALA A 1 68 ? 2.982 2.606 -10.451 1.00 98.00 68 ALA A C 1
ATOM 531 O O . ALA A 1 68 ? 2.389 2.228 -9.441 1.00 98.00 68 ALA A O 1
ATOM 532 N N . VAL A 1 69 ? 3.121 3.903 -10.745 1.00 98.38 69 VAL A N 1
ATOM 533 C CA . VAL A 1 69 ? 2.541 4.972 -9.917 1.00 98.38 69 VAL A CA 1
ATOM 534 C C . VAL A 1 69 ? 1.015 4.935 -9.959 1.00 98.38 69 VAL A C 1
ATOM 536 O O . VAL A 1 69 ? 0.374 5.083 -8.921 1.00 98.38 69 VAL A O 1
ATOM 539 N N . GLU A 1 70 ? 0.421 4.748 -11.135 1.00 97.81 70 GLU A N 1
ATOM 540 C CA . GLU A 1 70 ? -1.034 4.654 -11.283 1.00 97.81 70 GLU A CA 1
ATOM 541 C C . GLU A 1 70 ? -1.600 3.429 -10.555 1.00 97.81 70 GLU A C 1
ATOM 543 O O . GLU A 1 70 ? -2.551 3.553 -9.787 1.00 97.81 70 GLU A O 1
ATOM 548 N N . LEU A 1 71 ? -0.947 2.276 -10.692 1.00 97.81 71 LEU A N 1
ATOM 549 C CA . LEU A 1 71 ? -1.294 1.056 -9.972 1.00 97.81 71 LEU A CA 1
ATOM 550 C C . LEU A 1 71 ? -1.204 1.249 -8.453 1.00 97.81 71 LEU A C 1
ATOM 552 O O . LEU A 1 71 ? -2.110 0.846 -7.727 1.00 97.81 71 LEU A O 1
ATOM 556 N N . ALA A 1 72 ? -0.147 1.903 -7.962 1.00 98.12 72 ALA A N 1
ATOM 557 C CA . ALA A 1 72 ? -0.002 2.206 -6.540 1.00 98.12 72 ALA A CA 1
ATOM 558 C C . ALA A 1 72 ? -1.119 3.129 -6.023 1.00 98.12 72 ALA A C 1
ATOM 560 O O . ALA A 1 72 ? -1.605 2.928 -4.912 1.00 98.12 72 ALA A O 1
ATOM 561 N N . LYS A 1 73 ? -1.561 4.105 -6.828 1.00 98.31 73 LYS A N 1
ATOM 562 C CA . LYS A 1 73 ? -2.700 4.972 -6.484 1.00 98.31 73 LYS A CA 1
ATOM 563 C C . LYS A 1 73 ? -4.004 4.187 -6.404 1.00 98.31 73 LYS A C 1
ATOM 565 O O . LYS A 1 73 ? -4.706 4.312 -5.409 1.00 98.31 73 LYS A O 1
ATOM 570 N N . LEU A 1 74 ? -4.292 3.351 -7.402 1.00 98.19 74 LEU A N 1
ATOM 571 C CA . LEU A 1 74 ? -5.497 2.518 -7.410 1.00 98.19 74 LEU A CA 1
ATOM 572 C C . LEU A 1 74 ? -5.515 1.532 -6.237 1.00 98.19 74 LEU A C 1
ATOM 574 O O . LEU A 1 74 ? -6.556 1.329 -5.622 1.00 98.19 74 LEU A O 1
ATOM 578 N N . HIS A 1 75 ? -4.367 0.952 -5.880 1.00 97.88 75 HIS A N 1
ATOM 579 C CA . HIS A 1 75 ? -4.264 0.108 -4.690 1.00 97.88 75 HIS A CA 1
ATOM 580 C C . HIS A 1 75 ? -4.484 0.880 -3.389 1.00 97.88 75 HIS A C 1
ATOM 582 O O . HIS A 1 75 ? -5.114 0.345 -2.480 1.00 97.88 75 HIS A O 1
ATOM 588 N N . ALA A 1 76 ? -3.971 2.108 -3.286 1.00 98.19 76 ALA A N 1
ATOM 589 C CA . ALA A 1 76 ? -4.206 2.950 -2.119 1.00 98.19 76 ALA A CA 1
ATOM 590 C C . ALA A 1 76 ? -5.694 3.306 -1.981 1.00 98.19 76 ALA A C 1
ATOM 592 O O . ALA A 1 76 ? -6.244 3.158 -0.896 1.00 98.19 76 ALA A O 1
ATOM 593 N N . GLU A 1 77 ? -6.350 3.688 -3.080 1.00 97.81 77 GLU A N 1
ATOM 594 C CA . GLU A 1 77 ? -7.785 3.999 -3.108 1.00 97.81 77 GLU A CA 1
ATOM 595 C C . GLU A 1 77 ? -8.642 2.769 -2.776 1.00 97.81 77 GLU A C 1
ATOM 597 O O . GLU A 1 77 ? -9.544 2.848 -1.947 1.00 97.81 77 GLU A O 1
ATOM 602 N N . ALA A 1 78 ? -8.323 1.602 -3.344 1.00 98.12 78 ALA A N 1
ATOM 603 C CA . ALA A 1 78 ? -8.998 0.354 -2.992 1.00 98.12 78 ALA A CA 1
ATOM 604 C C . ALA A 1 78 ? -8.825 0.016 -1.500 1.00 98.12 78 ALA A C 1
ATOM 606 O O . ALA A 1 78 ? -9.791 -0.344 -0.832 1.00 98.12 78 ALA A O 1
ATOM 607 N N . GLY A 1 79 ? -7.611 0.184 -0.966 1.00 97.94 79 GLY A N 1
ATOM 608 C CA . GLY A 1 79 ? -7.329 -0.034 0.451 1.00 97.94 79 GLY A CA 1
ATOM 609 C C . GLY A 1 79 ? -8.074 0.934 1.373 1.00 97.94 79 GLY A C 1
ATOM 610 O O . GLY A 1 79 ? -8.516 0.526 2.443 1.00 97.94 79 GLY A O 1
ATOM 611 N N . GLU A 1 80 ? -8.240 2.192 0.961 1.00 98.25 80 GLU A N 1
ATOM 612 C CA . GLU A 1 80 ? -9.032 3.192 1.685 1.00 98.25 80 GLU A CA 1
ATOM 613 C C . GLU A 1 80 ? -10.515 2.803 1.714 1.00 98.25 80 GLU A C 1
ATOM 615 O O . GLU A 1 80 ? -11.111 2.752 2.788 1.00 98.25 80 GLU A O 1
ATOM 620 N N . ILE A 1 81 ? -11.082 2.416 0.567 1.00 97.94 81 ILE A N 1
ATOM 621 C CA . ILE A 1 81 ? -12.477 1.963 0.464 1.00 97.94 81 ILE A CA 1
ATOM 622 C C . ILE A 1 81 ? -12.727 0.731 1.344 1.00 97.94 81 ILE A C 1
ATOM 624 O O . ILE A 1 81 ? -13.722 0.686 2.073 1.00 97.94 81 ILE A O 1
ATOM 628 N N . ASP A 1 82 ? -11.834 -0.260 1.303 1.00 97.50 82 ASP A N 1
ATOM 629 C CA . ASP A 1 82 ? -11.958 -1.479 2.107 1.00 97.50 82 ASP A CA 1
ATOM 630 C C . ASP A 1 82 ? -11.865 -1.175 3.610 1.00 97.50 82 ASP A C 1
ATOM 632 O O . ASP A 1 82 ? -12.654 -1.694 4.409 1.00 97.50 82 ASP A O 1
ATOM 636 N N . ALA A 1 83 ? -10.926 -0.309 4.006 1.00 98.00 83 ALA A N 1
ATOM 637 C CA . ALA A 1 83 ? -10.757 0.101 5.395 1.00 98.00 83 ALA A CA 1
ATOM 638 C C . ALA A 1 83 ? -11.977 0.874 5.912 1.00 98.00 83 ALA A C 1
ATOM 640 O O . ALA A 1 83 ? -12.457 0.589 7.013 1.00 98.00 83 ALA A O 1
ATOM 641 N N . ASP A 1 84 ? -12.512 1.801 5.119 1.00 97.94 84 ASP A N 1
ATOM 642 C CA . ASP A 1 84 ? -13.698 2.580 5.468 1.00 97.94 84 ASP A CA 1
ATOM 643 C C . ASP A 1 84 ? -14.944 1.697 5.572 1.00 97.94 84 ASP A C 1
ATOM 645 O O . ASP A 1 84 ? -15.719 1.818 6.527 1.00 97.94 84 ASP A O 1
ATOM 649 N N . ALA A 1 85 ? -15.124 0.756 4.642 1.00 98.25 85 ALA A N 1
ATOM 650 C CA . ALA A 1 85 ? -16.233 -0.191 4.679 1.00 98.25 85 ALA A CA 1
ATOM 651 C C . ALA A 1 85 ? -16.187 -1.076 5.935 1.00 98.25 85 ALA A C 1
ATOM 653 O O . ALA A 1 85 ? -17.212 -1.270 6.602 1.00 98.25 85 ALA A O 1
ATOM 654 N N . GLU A 1 86 ? -15.006 -1.585 6.295 1.00 97.56 86 GLU A N 1
ATOM 655 C CA . GLU A 1 86 ? -14.832 -2.393 7.502 1.00 97.56 86 GLU A CA 1
ATOM 656 C C . GLU A 1 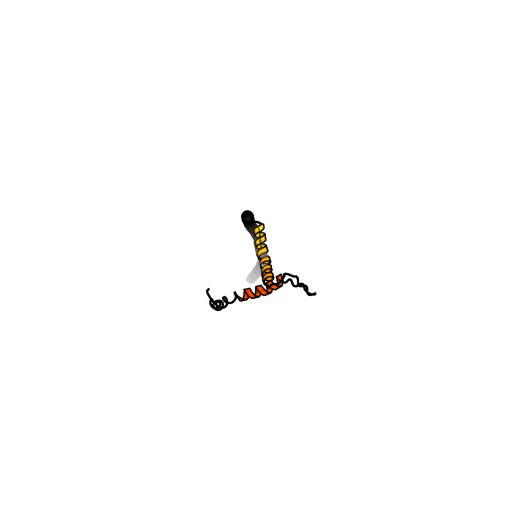86 ? -15.039 -1.565 8.774 1.00 97.56 86 GLU A C 1
ATOM 658 O O . GLU A 1 86 ? -15.693 -2.010 9.722 1.00 97.56 86 GLU A O 1
ATOM 663 N N . LEU A 1 87 ? -14.546 -0.329 8.789 1.00 98.12 87 LEU A N 1
ATOM 664 C CA . LEU A 1 87 ? -14.705 0.581 9.913 1.00 98.12 87 LEU A CA 1
ATOM 665 C C . LEU A 1 87 ? -16.178 0.943 10.143 1.00 98.12 87 LEU A C 1
ATOM 667 O O . LEU A 1 87 ? -16.644 0.915 11.285 1.00 98.12 87 LEU A O 1
ATOM 671 N N . GLU A 1 88 ? -16.942 1.194 9.082 1.00 97.94 88 GLU A N 1
ATOM 672 C CA . GLU A 1 88 ? -18.387 1.417 9.164 1.00 97.94 88 GLU A CA 1
ATOM 673 C C . GLU A 1 88 ? -19.146 0.170 9.635 1.00 97.94 88 GLU A C 1
ATOM 675 O O . GLU A 1 88 ? -20.049 0.263 10.475 1.00 97.94 88 GLU A O 1
ATOM 680 N N . ARG A 1 89 ? -18.757 -1.022 9.165 1.00 98.06 89 ARG A N 1
ATOM 681 C CA . ARG A 1 89 ? -19.327 -2.291 9.640 1.00 98.06 89 ARG A CA 1
ATOM 682 C C . ARG A 1 89 ? -19.098 -2.474 11.142 1.00 98.06 89 ARG A C 1
ATOM 684 O O . ARG A 1 89 ? -20.037 -2.799 11.874 1.00 98.06 89 ARG A O 1
ATOM 691 N N . LEU A 1 90 ? -17.872 -2.235 11.610 1.00 97.94 90 LEU A N 1
ATOM 692 C CA . LEU A 1 90 ? -17.501 -2.344 13.022 1.00 97.94 90 LEU A CA 1
ATOM 693 C C . LEU A 1 90 ? -18.209 -1.301 13.887 1.00 97.94 90 LEU A C 1
ATOM 695 O O . LEU A 1 90 ? -18.684 -1.641 14.971 1.00 97.94 90 LEU A O 1
ATOM 699 N N . ARG A 1 91 ? -18.320 -0.053 13.416 1.00 97.81 91 ARG A N 1
ATOM 700 C CA . ARG A 1 91 ? -19.060 1.008 14.113 1.00 97.81 91 ARG A CA 1
ATOM 701 C C . ARG A 1 91 ? -20.508 0.609 14.347 1.00 97.81 91 ARG A C 1
ATOM 703 O O . ARG A 1 91 ? -20.947 0.626 15.493 1.00 97.81 91 ARG A O 1
ATOM 710 N N . LYS A 1 92 ? -21.213 0.173 13.299 1.00 97.69 92 LYS A N 1
ATOM 711 C CA . LYS A 1 92 ? -22.618 -0.254 13.403 1.00 97.69 92 LYS A CA 1
ATOM 712 C C . LYS A 1 92 ? -22.794 -1.440 14.347 1.00 97.69 92 LYS A C 1
ATOM 714 O O . LYS A 1 92 ? -23.715 -1.444 15.159 1.00 97.69 92 LYS A O 1
ATOM 719 N N . ALA A 1 93 ? -21.902 -2.429 14.274 1.00 97.56 93 ALA A N 1
ATOM 720 C CA . ALA A 1 93 ? -21.943 -3.582 15.171 1.00 97.56 93 ALA A CA 1
ATOM 721 C C . ALA A 1 93 ? -21.749 -3.168 16.639 1.00 97.56 93 ALA A C 1
ATOM 723 O O . ALA A 1 93 ? -22.531 -3.570 17.500 1.00 97.56 93 ALA A O 1
ATOM 724 N N . ARG A 1 94 ? -20.753 -2.318 16.922 1.00 96.56 94 ARG A N 1
ATOM 725 C CA . ARG A 1 94 ? -20.497 -1.827 18.282 1.00 96.56 94 ARG A CA 1
ATOM 726 C C . ARG A 1 94 ? -21.597 -0.917 18.803 1.00 96.56 94 ARG A C 1
ATOM 728 O O . ARG A 1 94 ? -21.904 -0.968 19.987 1.00 96.56 94 ARG A O 1
ATOM 735 N N . GLU A 1 95 ? -22.180 -0.078 17.956 1.00 97.56 95 GLU A N 1
ATOM 736 C CA . GLU A 1 95 ? -23.298 0.779 18.345 1.00 97.56 95 GLU A CA 1
ATOM 737 C C . GLU A 1 95 ? -24.507 -0.062 18.771 1.00 97.56 95 GLU A C 1
ATOM 739 O O . GLU A 1 95 ? -25.059 0.162 19.848 1.00 97.56 95 GLU A O 1
ATOM 744 N N . ALA A 1 96 ? -24.849 -1.091 17.990 1.00 97.06 96 ALA A N 1
ATOM 745 C CA . ALA A 1 96 ? -25.905 -2.036 18.343 1.00 97.06 96 ALA A CA 1
ATOM 746 C C . ALA A 1 96 ? -25.595 -2.801 19.644 1.00 97.06 96 ALA A C 1
ATOM 748 O O . ALA A 1 96 ? -26.481 -2.991 20.476 1.00 97.06 96 ALA A O 1
ATOM 749 N N . GLU A 1 97 ? -24.340 -3.211 19.850 1.00 97.00 97 GLU A N 1
ATOM 750 C CA . GLU A 1 97 ? -23.904 -3.887 21.077 1.00 97.00 97 GLU A CA 1
ATOM 751 C C . GLU A 1 97 ? -24.003 -2.975 22.308 1.00 97.00 97 GLU A C 1
ATOM 753 O O . GLU A 1 97 ? -24.535 -3.382 23.341 1.00 97.00 97 GLU A O 1
ATOM 758 N N . LEU A 1 98 ? -23.538 -1.728 22.201 1.00 97.88 98 LEU A N 1
ATOM 759 C CA . LEU A 1 98 ? -23.638 -0.739 23.275 1.00 97.88 98 LEU A CA 1
ATOM 760 C C . LEU A 1 98 ? -25.095 -0.462 23.640 1.00 97.88 98 LEU A C 1
ATOM 762 O O . LEU A 1 98 ? -25.421 -0.376 24.823 1.00 97.88 98 LEU A O 1
ATOM 766 N N . GLU A 1 99 ? -25.969 -0.340 22.643 1.00 97.56 99 GLU A N 1
ATOM 767 C CA . GLU A 1 99 ? -27.392 -0.120 22.875 1.00 97.56 99 GLU A CA 1
ATOM 768 C C . GLU A 1 99 ? -28.041 -1.324 23.566 1.00 97.56 99 GLU A C 1
ATOM 770 O O . GLU A 1 99 ? -28.730 -1.166 24.575 1.00 97.56 99 GLU A O 1
ATOM 775 N N . PHE A 1 100 ? -27.741 -2.541 23.111 1.00 98.06 100 PHE A N 1
ATOM 776 C CA . PHE A 1 100 ? -28.194 -3.760 23.776 1.00 98.06 100 PHE A CA 1
ATOM 777 C C . PHE A 1 100 ? -27.709 -3.842 25.231 1.00 98.06 100 PHE A C 1
ATOM 779 O O . PHE A 1 100 ? -28.495 -4.161 26.126 1.00 98.06 100 PHE A O 1
ATOM 786 N N . MET A 1 101 ? -26.438 -3.520 25.495 1.00 97.56 101 MET A N 1
ATOM 787 C CA . MET A 1 101 ? -25.893 -3.507 26.855 1.00 97.56 101 MET A CA 1
ATOM 788 C C . MET A 1 101 ? -26.589 -2.470 27.738 1.00 97.56 101 MET A C 1
ATOM 790 O O . MET A 1 101 ? -27.005 -2.809 28.841 1.00 97.56 101 MET A O 1
ATOM 794 N N . ARG A 1 102 ? -26.816 -1.246 27.245 1.00 97.38 102 ARG A N 1
ATOM 795 C CA . ARG A 1 102 ? -27.569 -0.219 27.989 1.00 97.38 102 ARG A CA 1
ATOM 796 C C . ARG A 1 102 ? -28.981 -0.681 28.329 1.00 97.38 102 ARG A C 1
ATOM 798 O O . ARG A 1 102 ? -29.438 -0.498 29.458 1.00 97.38 102 ARG A O 1
ATOM 805 N N . GLN A 1 103 ? -29.674 -1.298 27.375 1.00 97.44 103 GLN A N 1
ATOM 806 C CA . GLN A 1 103 ? -31.020 -1.822 27.602 1.00 97.44 103 GLN A CA 1
ATOM 807 C C . GLN A 1 103 ? -31.005 -2.956 28.631 1.00 97.44 103 GLN A C 1
ATOM 809 O O . GLN A 1 103 ? -31.813 -2.960 29.558 1.00 97.44 103 GLN A O 1
ATOM 814 N N . LYS A 1 104 ? -30.036 -3.870 28.547 1.00 98.00 104 LYS A N 1
ATOM 815 C CA . LYS A 1 104 ? -29.854 -4.946 29.527 1.00 98.00 104 LYS A CA 1
ATOM 816 C C . LYS A 1 104 ? -29.554 -4.409 30.928 1.00 98.00 104 LYS A C 1
ATOM 818 O O . LYS A 1 104 ? -30.150 -4.882 31.895 1.00 98.00 104 LYS A O 1
ATOM 823 N N . ASP A 1 105 ? -28.677 -3.419 31.040 1.00 97.94 105 ASP A N 1
ATOM 824 C CA . ASP A 1 105 ? -28.299 -2.814 32.317 1.00 97.94 105 ASP A CA 1
ATOM 825 C C . ASP A 1 105 ? -29.472 -2.056 32.938 1.00 97.94 105 ASP A C 1
ATOM 827 O O . ASP A 1 105 ? -29.769 -2.231 34.120 1.00 97.94 105 ASP A O 1
ATOM 831 N N . SER A 1 106 ? -30.205 -1.274 32.140 1.00 97.50 106 SER A N 1
ATOM 832 C CA . SER A 1 106 ? -31.405 -0.576 32.616 1.00 97.50 106 SER A CA 1
ATOM 833 C C . SER A 1 106 ? -32.487 -1.549 33.089 1.00 97.50 106 SER A C 1
ATOM 835 O O . SER A 1 106 ? -33.065 -1.351 34.161 1.00 97.50 106 SER A O 1
ATOM 837 N N . LEU A 1 107 ? -32.701 -2.651 32.361 1.00 97.75 107 LEU A N 1
ATOM 838 C CA . LEU A 1 107 ? -33.601 -3.722 32.779 1.00 97.75 107 LEU A CA 1
ATOM 839 C C . LEU A 1 107 ? -33.120 -4.378 34.078 1.00 97.75 107 LEU A C 1
ATOM 841 O O . LEU A 1 107 ? -33.930 -4.649 34.965 1.00 97.75 107 LEU A O 1
ATOM 845 N N . LYS A 1 108 ? -31.810 -4.602 34.229 1.00 97.19 108 LYS A N 1
ATOM 846 C CA . LYS A 1 108 ? -31.255 -5.212 35.440 1.00 97.19 108 LYS A CA 1
ATOM 847 C C . LYS A 1 108 ? -31.407 -4.308 36.659 1.00 97.19 108 LYS A C 1
ATOM 849 O O . LYS A 1 108 ? -31.765 -4.797 37.728 1.00 97.19 108 LYS A O 1
ATOM 854 N N . ILE A 1 109 ? -31.183 -3.005 36.500 1.00 97.94 109 ILE A N 1
ATOM 855 C CA . ILE A 1 109 ? -31.418 -2.010 37.553 1.00 97.94 109 ILE A CA 1
ATOM 856 C C . ILE A 1 109 ? -32.896 -2.010 37.953 1.00 97.94 109 ILE A C 1
ATOM 858 O O . ILE A 1 109 ? -33.207 -2.056 39.142 1.00 97.94 109 ILE A O 1
ATOM 862 N N . ALA A 1 110 ? -33.812 -2.005 36.980 1.00 97.69 110 ALA A N 1
ATOM 863 C CA . ALA A 1 110 ? -35.247 -2.049 37.251 1.00 97.69 110 ALA A CA 1
ATOM 864 C C . ALA A 1 110 ? -35.649 -3.321 38.014 1.00 97.69 110 ALA A C 1
ATOM 866 O O . ALA A 1 110 ? -36.363 -3.236 39.012 1.00 97.69 110 ALA A O 1
ATOM 867 N N . GLN A 1 111 ? -35.133 -4.480 37.594 1.00 97.62 111 GLN A N 1
ATOM 868 C CA . GLN A 1 111 ? -35.352 -5.752 38.279 1.00 97.62 111 GLN A CA 1
ATOM 869 C C . GLN A 1 111 ? -34.873 -5.697 39.737 1.00 97.62 111 GLN A C 1
ATOM 871 O O . GLN A 1 111 ? -35.640 -6.012 40.642 1.00 97.62 111 GLN A O 1
ATOM 876 N N . LEU A 1 112 ? -33.625 -5.278 39.970 1.00 96.94 112 LEU A N 1
ATOM 877 C CA . LEU A 1 112 ? -33.040 -5.216 41.314 1.00 96.94 112 LEU A CA 1
ATOM 878 C C . LEU A 1 112 ? -33.790 -4.237 42.223 1.00 96.94 112 LEU A C 1
ATOM 880 O O . LEU A 1 112 ? -33.957 -4.507 43.409 1.00 96.94 112 LEU A O 1
ATOM 884 N N . ASN A 1 113 ? -34.266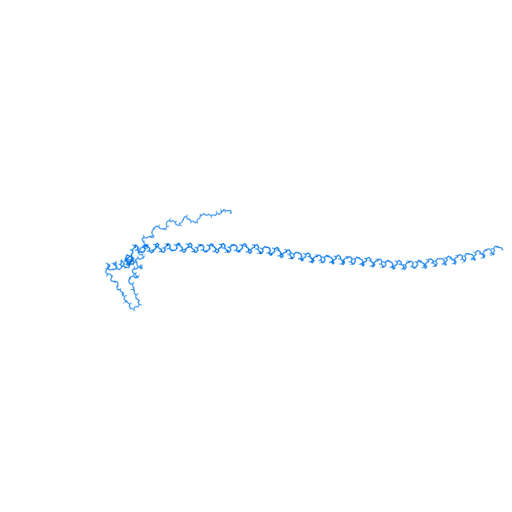 -3.117 41.678 1.00 97.00 113 ASN A N 1
ATOM 885 C CA . ASN A 1 113 ? -35.068 -2.160 42.434 1.00 97.00 113 ASN A CA 1
ATOM 886 C C . ASN A 1 113 ? -36.405 -2.759 42.881 1.00 97.00 113 ASN A C 1
ATOM 888 O O . ASN A 1 113 ? -36.807 -2.551 44.027 1.00 97.00 113 ASN A O 1
ATOM 892 N N . GLU A 1 114 ? -37.083 -3.513 42.014 1.00 96.69 114 GLU A N 1
ATOM 893 C CA . GLU A 1 114 ? -38.349 -4.155 42.379 1.00 96.69 114 GLU A CA 1
ATOM 894 C C . GLU A 1 114 ? -38.130 -5.308 43.370 1.00 96.69 114 GLU A C 1
ATOM 896 O O . GLU A 1 114 ? -38.842 -5.401 44.369 1.00 96.69 114 GLU A O 1
ATOM 901 N N . GLU A 1 115 ? -37.088 -6.122 43.174 1.00 96.69 115 GLU A N 1
ATOM 902 C CA . GLU A 1 115 ? -36.675 -7.155 44.135 1.00 96.69 115 GLU A CA 1
ATOM 903 C C . GLU A 1 115 ? -36.368 -6.545 45.513 1.00 96.69 115 GLU A C 1
ATOM 905 O O . GLU A 1 115 ? -36.863 -7.024 46.535 1.00 96.69 115 GLU A O 1
ATOM 910 N N . MET A 1 116 ? -35.623 -5.437 45.551 1.00 96.50 116 MET A N 1
ATOM 911 C CA . MET A 1 116 ? -35.312 -4.718 46.787 1.00 96.50 116 MET A CA 1
ATOM 912 C C . MET A 1 116 ? -36.570 -4.150 47.448 1.00 96.50 116 MET A C 1
ATOM 914 O O . MET A 1 116 ? -36.711 -4.233 48.664 1.00 96.50 116 MET A O 1
ATOM 918 N N . LYS A 1 117 ? -37.512 -3.599 46.678 1.00 97.00 117 LYS A N 1
ATOM 919 C CA . LYS A 1 117 ? -38.781 -3.083 47.208 1.00 97.00 117 LYS A CA 1
ATOM 920 C C . LYS A 1 117 ? -39.620 -4.189 47.851 1.00 97.00 117 LYS A C 1
ATOM 922 O O . LYS A 1 117 ? -40.198 -3.975 48.923 1.00 97.00 117 LYS A O 1
ATOM 927 N N . ILE A 1 118 ? -39.665 -5.369 47.230 1.00 96.31 118 ILE A N 1
ATOM 928 C CA . ILE A 1 118 ? -40.323 -6.554 47.791 1.00 96.31 118 ILE A CA 1
ATOM 929 C C . ILE A 1 118 ? -39.620 -6.982 49.080 1.00 96.31 118 ILE A C 1
ATOM 931 O O . ILE A 1 118 ? -40.293 -7.190 50.089 1.00 96.31 118 ILE A O 1
ATOM 935 N N . GLU A 1 119 ? -38.287 -7.059 49.087 1.00 95.75 119 GLU A N 1
ATOM 936 C CA . GLU A 1 119 ? -37.530 -7.489 50.266 1.00 95.75 119 GLU A CA 1
ATOM 937 C C . GLU A 1 119 ? -37.658 -6.498 51.427 1.00 95.75 119 GLU A C 1
ATOM 939 O O . GLU A 1 119 ? -37.888 -6.914 52.559 1.00 95.75 119 GLU A O 1
ATOM 944 N N . VAL A 1 120 ? -37.621 -5.188 51.160 1.00 96.81 120 VAL A N 1
ATOM 945 C CA . VAL A 1 120 ? -37.893 -4.156 52.171 1.00 96.81 120 VAL A CA 1
ATOM 946 C C . VAL A 1 120 ? -39.297 -4.341 52.740 1.00 96.81 120 VAL A C 1
ATOM 948 O O . VAL A 1 120 ? -39.460 -4.392 53.955 1.00 96.81 120 VAL A O 1
ATOM 951 N N . THR A 1 121 ? -40.309 -4.524 51.888 1.00 96.88 121 THR A N 1
ATOM 952 C CA . THR A 1 121 ? -41.700 -4.728 52.333 1.00 96.88 121 THR A CA 1
ATOM 953 C C . THR A 1 121 ? -41.847 -6.001 53.171 1.00 96.88 121 THR A C 1
ATOM 955 O O . THR A 1 121 ? -42.502 -5.994 54.219 1.00 96.88 121 THR A O 1
ATOM 958 N N . ARG A 1 122 ? -41.208 -7.097 52.750 1.00 96.56 122 ARG A N 1
ATOM 959 C CA . ARG A 1 122 ? -41.177 -8.375 53.467 1.00 96.56 122 ARG A CA 1
ATOM 960 C C . ARG A 1 122 ? -40.490 -8.231 54.823 1.00 96.56 122 ARG A C 1
ATOM 962 O O . ARG A 1 122 ? -41.046 -8.665 55.831 1.00 96.56 122 ARG A O 1
ATOM 969 N N . PHE A 1 123 ? -39.319 -7.602 54.858 1.00 95.25 123 PHE A N 1
ATOM 970 C CA . PHE A 1 123 ? -38.551 -7.382 56.078 1.00 95.25 123 PHE A CA 1
ATOM 971 C C . PHE A 1 123 ? -39.301 -6.472 57.052 1.00 95.25 123 PHE A C 1
ATOM 973 O O . PHE A 1 123 ? -39.433 -6.815 58.223 1.00 95.25 123 PHE A O 1
ATOM 980 N N . THR A 1 124 ? -39.876 -5.363 56.576 1.00 94.88 124 THR A N 1
ATOM 981 C CA . THR A 1 124 ? -40.722 -4.485 57.395 1.00 94.88 124 THR A CA 1
ATOM 982 C C . THR A 1 124 ? 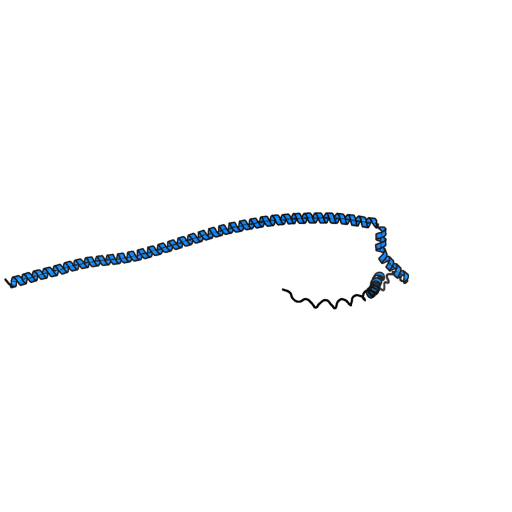-41.907 -5.253 57.970 1.00 94.88 124 THR A C 1
ATOM 984 O O . THR A 1 124 ? -42.142 -5.173 59.171 1.00 94.88 124 THR A O 1
ATOM 987 N N . SER A 1 125 ? -42.601 -6.061 57.164 1.00 94.31 125 SER A N 1
ATOM 988 C CA . SER A 1 125 ? -43.725 -6.880 57.642 1.00 94.31 125 SER A CA 1
ATOM 989 C C . SER A 1 125 ? -43.290 -7.886 58.715 1.00 94.31 125 SER A C 1
ATOM 991 O O . SER A 1 125 ? -43.972 -8.045 59.725 1.00 94.31 125 SER A O 1
ATOM 993 N N . MET A 1 126 ? -42.131 -8.530 58.538 1.00 91.25 126 MET A N 1
ATOM 994 C CA . MET A 1 126 ? -41.563 -9.467 59.510 1.00 91.25 126 MET A CA 1
ATOM 995 C C . MET A 1 126 ? -41.182 -8.769 60.824 1.00 91.25 126 MET A C 1
ATOM 997 O O . MET A 1 126 ? -41.544 -9.239 61.902 1.00 91.25 126 MET A O 1
ATOM 1001 N N . VAL A 1 127 ? -40.503 -7.622 60.748 1.00 93.25 127 VAL A N 1
ATOM 1002 C CA . VAL A 1 127 ? -40.122 -6.808 61.914 1.00 93.25 127 VAL A CA 1
ATOM 1003 C C . VAL A 1 127 ? -41.358 -6.296 62.656 1.00 93.25 127 VAL A C 1
ATOM 1005 O O . VAL A 1 127 ? -41.417 -6.386 63.883 1.00 93.25 127 VAL A O 1
ATOM 1008 N N . SER A 1 128 ? -42.368 -5.810 61.930 1.00 92.19 128 SER A N 1
ATOM 1009 C CA . SER A 1 128 ? -43.641 -5.368 62.505 1.00 92.19 128 SER A CA 1
ATOM 1010 C C . SER A 1 128 ? -44.399 -6.506 63.192 1.00 92.19 128 SER A C 1
ATOM 1012 O O . SER A 1 128 ? -44.963 -6.277 64.259 1.00 92.19 128 SER A O 1
ATOM 1014 N N . ALA A 1 129 ? -44.386 -7.721 62.633 1.00 92.06 129 ALA A N 1
ATOM 1015 C CA . ALA A 1 129 ? -45.038 -8.887 63.231 1.00 92.06 129 ALA A CA 1
ATOM 1016 C C . ALA A 1 129 ? -44.358 -9.360 64.529 1.00 92.06 129 ALA A C 1
ATOM 1018 O O . ALA A 1 129 ? -45.046 -9.781 65.457 1.00 92.06 129 ALA A O 1
ATOM 1019 N N . ILE A 1 130 ? -43.024 -9.277 64.623 1.00 90.44 130 ILE A N 1
ATOM 1020 C CA . ILE A 1 130 ? -42.297 -9.575 65.871 1.00 90.44 130 ILE A CA 1
ATOM 1021 C C . ILE A 1 130 ? -42.606 -8.505 66.928 1.00 90.44 130 ILE A C 1
ATOM 1023 O O . ILE A 1 130 ? -42.847 -8.833 68.091 1.00 90.44 130 ILE A O 1
ATOM 1027 N N . GLY A 1 131 ? -42.616 -7.235 66.514 1.00 90.31 131 GLY A N 1
ATOM 1028 C CA . GLY A 1 131 ? -42.870 -6.079 67.367 1.00 90.31 131 GLY A CA 1
ATOM 1029 C C . GLY A 1 131 ? -41.605 -5.537 68.058 1.00 90.31 131 GLY A C 1
ATOM 1030 O O . GLY A 1 131 ? -40.679 -6.289 68.384 1.00 90.31 131 GLY A O 1
ATOM 1031 N N . PRO A 1 132 ? -41.542 -4.217 68.321 1.00 89.75 132 PRO A N 1
ATOM 1032 C CA . PRO A 1 132 ? -40.344 -3.553 68.846 1.00 89.75 132 PRO A CA 1
ATOM 1033 C C . PRO A 1 132 ? -39.974 -4.011 70.263 1.00 89.75 132 PRO A C 1
ATOM 1035 O O . PRO A 1 132 ? -38.795 -4.063 70.617 1.00 89.75 132 PRO A O 1
ATOM 1038 N N . ASP A 1 133 ? -40.969 -4.369 71.076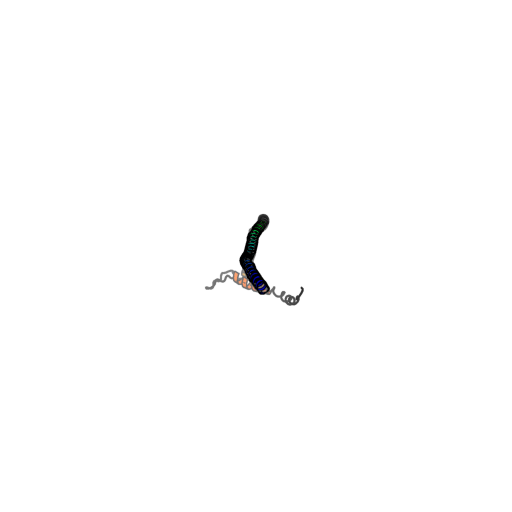 1.00 87.12 133 ASP A N 1
ATOM 1039 C CA . ASP A 1 133 ? -40.754 -4.824 72.448 1.00 87.12 133 ASP A CA 1
ATOM 1040 C C . ASP A 1 133 ? -40.098 -6.205 72.499 1.00 87.12 133 ASP A C 1
ATOM 1042 O O . ASP A 1 133 ? -39.147 -6.396 73.257 1.00 87.12 133 ASP A O 1
ATOM 1046 N N . ASN A 1 134 ? -40.537 -7.135 71.647 1.00 86.12 134 ASN A N 1
ATOM 1047 C CA . ASN A 1 134 ? -39.925 -8.457 71.532 1.00 86.12 134 ASN A CA 1
ATOM 1048 C C . ASN A 1 134 ? -38.507 -8.370 70.964 1.00 86.12 134 ASN A C 1
ATOM 1050 O O . ASN A 1 134 ? -37.609 -9.012 71.496 1.00 86.12 134 ASN A O 1
ATOM 1054 N N . LEU A 1 135 ? -38.261 -7.530 69.952 1.00 85.31 135 LEU A N 1
ATOM 1055 C CA . LEU A 1 135 ? -36.902 -7.303 69.438 1.00 85.31 135 LEU A CA 1
ATOM 1056 C C . LEU A 1 135 ? -35.974 -6.736 70.514 1.00 85.31 135 LEU A C 1
ATOM 1058 O O . LEU A 1 135 ? -34.836 -7.184 70.654 1.00 85.31 135 LEU A O 1
ATOM 1062 N N . ARG A 1 136 ? -36.471 -5.797 71.329 1.00 85.62 136 ARG A N 1
ATOM 1063 C CA . ARG A 1 136 ? -35.731 -5.271 72.479 1.00 85.62 136 ARG A CA 1
ATOM 1064 C C . ARG A 1 136 ? -35.437 -6.363 73.506 1.00 85.62 136 ARG A C 1
ATOM 1066 O O . ARG A 1 136 ? -34.332 -6.389 74.036 1.00 85.62 136 ARG A O 1
ATOM 1073 N N . GLN A 1 137 ? -36.392 -7.244 73.797 1.00 84.88 137 GLN A N 1
ATOM 1074 C CA . GLN A 1 137 ? -36.180 -8.361 74.720 1.00 84.88 137 GLN A CA 1
ATOM 1075 C C . GLN A 1 137 ? -35.175 -9.376 74.168 1.00 84.88 137 GLN A C 1
ATOM 1077 O O . GLN A 1 137 ? -34.277 -9.768 74.900 1.00 84.88 137 GLN A O 1
ATOM 1082 N N . ILE A 1 138 ? -35.250 -9.735 72.883 1.00 84.00 138 ILE A N 1
ATOM 1083 C CA . ILE A 1 138 ? -34.296 -10.644 72.226 1.00 84.00 138 ILE A CA 1
ATOM 1084 C C . ILE A 1 138 ? -32.880 -10.049 72.243 1.00 84.00 138 ILE A C 1
ATOM 1086 O O . ILE A 1 138 ? -31.931 -10.732 72.622 1.00 84.00 138 ILE A O 1
ATOM 1090 N N . ALA A 1 139 ? -32.730 -8.763 71.911 1.00 83.00 139 ALA A N 1
ATOM 1091 C CA . ALA A 1 139 ? -31.435 -8.080 71.942 1.00 83.00 139 ALA A CA 1
ATOM 1092 C C . ALA A 1 139 ? -30.860 -7.965 73.366 1.00 83.00 139 ALA A C 1
ATOM 1094 O O . ALA A 1 139 ? -29.650 -8.080 73.562 1.00 83.00 139 ALA A O 1
ATOM 1095 N N . LYS A 1 140 ? -31.721 -7.760 74.373 1.00 83.50 140 LYS A N 1
ATOM 1096 C CA . LYS A 1 140 ? -31.325 -7.713 75.787 1.00 83.50 140 LYS A CA 1
ATOM 1097 C C . LYS A 1 140 ? -31.113 -9.093 76.404 1.00 83.50 140 LYS A C 1
ATOM 1099 O O . LYS A 1 140 ? -30.367 -9.185 77.372 1.00 83.50 140 LYS A O 1
ATOM 1104 N N . ALA A 1 141 ? -31.697 -10.155 75.850 1.00 80.94 141 ALA A N 1
ATOM 1105 C CA . ALA A 1 141 ? -31.649 -11.495 76.426 1.00 80.94 141 ALA A CA 1
ATOM 1106 C C . ALA A 1 141 ? -30.215 -12.014 76.587 1.00 80.94 141 ALA A C 1
ATOM 1108 O O . ALA A 1 141 ? -29.912 -12.595 77.620 1.00 80.94 141 ALA A O 1
ATOM 1109 N N . GLY A 1 142 ? -29.314 -11.764 75.630 1.00 78.31 142 GLY A N 1
ATOM 1110 C CA . GLY A 1 142 ? -27.902 -12.157 75.747 1.00 78.31 142 GLY A CA 1
ATOM 1111 C C . GLY A 1 142 ? -27.179 -11.453 76.908 1.00 78.31 142 GLY A C 1
ATOM 1112 O O . GLY A 1 142 ? -26.711 -12.120 77.833 1.00 78.31 142 GLY A O 1
ATOM 1113 N N . PRO A 1 143 ? -27.107 -10.108 76.912 1.00 77.44 143 PRO A N 1
ATOM 1114 C CA . PRO A 1 143 ? -26.514 -9.349 78.012 1.00 77.44 143 PRO A CA 1
ATOM 1115 C C . PRO A 1 143 ? -27.180 -9.609 79.371 1.00 77.44 143 PRO A C 1
ATOM 1117 O O . PRO A 1 143 ? -26.482 -9.801 80.362 1.00 77.44 143 PRO A O 1
ATOM 1120 N N . GLU A 1 144 ? -28.513 -9.666 79.435 1.00 77.75 144 GLU A N 1
ATOM 1121 C CA . GLU A 1 144 ? -29.249 -9.938 80.674 1.00 77.75 144 GLU A CA 1
ATOM 1122 C C . GLU A 1 144 ? -29.026 -11.365 81.183 1.00 77.75 144 GLU A C 1
ATOM 1124 O O . GLU A 1 144 ? -28.890 -11.559 82.388 1.00 77.75 144 GLU A O 1
ATOM 1129 N N . HIS A 1 145 ? -28.949 -12.366 80.303 1.00 74.31 145 HIS A N 1
ATOM 1130 C CA . HIS A 1 145 ? -28.610 -13.739 80.683 1.00 74.31 145 HIS A CA 1
ATOM 1131 C C . HIS A 1 145 ? -27.208 -13.816 81.297 1.00 74.31 145 HIS A C 1
ATOM 1133 O O . HIS A 1 145 ? -27.033 -14.392 82.371 1.00 74.31 145 HIS A O 1
ATOM 1139 N N . ASN A 1 146 ? -26.230 -13.157 80.672 1.00 69.62 146 ASN A N 1
ATOM 1140 C CA . ASN A 1 146 ? -24.860 -13.092 81.182 1.00 69.62 146 ASN A CA 1
ATOM 1141 C C . ASN A 1 146 ? -24.788 -12.362 82.536 1.00 69.62 146 ASN A C 1
ATOM 1143 O O . ASN A 1 146 ? -24.105 -12.822 83.449 1.00 69.62 146 ASN A O 1
ATOM 1147 N N . LEU A 1 147 ? -25.543 -11.272 82.707 1.00 71.75 147 LEU A N 1
ATOM 1148 C CA . LEU A 1 147 ? -25.667 -10.560 83.984 1.00 71.75 147 LEU A CA 1
ATOM 1149 C C . LEU A 1 147 ? -26.342 -11.413 85.070 1.00 71.75 147 LEU A C 1
ATOM 1151 O O . LEU A 1 147 ? -25.907 -11.395 86.220 1.00 71.75 147 LEU A O 1
ATOM 1155 N N . ARG A 1 148 ? -27.379 -12.188 84.722 1.00 72.56 148 ARG A N 1
ATOM 1156 C CA . ARG A 1 148 ? -28.051 -13.111 85.652 1.00 72.56 148 ARG A CA 1
ATOM 1157 C C . ARG A 1 148 ? -27.134 -14.253 86.084 1.00 72.56 148 ARG A C 1
ATOM 1159 O O . ARG A 1 148 ? -27.148 -14.593 87.260 1.00 72.56 148 ARG A O 1
ATOM 1166 N N . MET A 1 149 ? -26.318 -14.811 85.186 1.00 69.69 149 MET A N 1
ATOM 1167 C CA . MET A 1 149 ? -25.309 -15.817 85.550 1.00 69.69 149 MET A CA 1
ATOM 1168 C C . MET A 1 149 ? -24.245 -15.249 86.491 1.00 69.69 149 MET A C 1
ATOM 1170 O O . MET A 1 149 ? -23.953 -15.865 87.513 1.00 69.69 149 MET A O 1
ATOM 1174 N N . LEU A 1 150 ? -23.713 -14.058 86.196 1.00 68.38 150 LEU A N 1
ATOM 1175 C CA . LEU A 1 150 ? -22.769 -13.372 87.086 1.00 68.38 150 LEU A CA 1
ATOM 1176 C C . LEU A 1 150 ? -23.390 -13.132 88.471 1.00 68.38 150 LEU A C 1
ATOM 1178 O O . LEU A 1 150 ? -22.786 -13.476 89.484 1.00 68.38 150 LEU A O 1
ATOM 1182 N N . SER A 1 151 ? -24.638 -12.659 88.519 1.00 67.81 151 SER A N 1
ATOM 1183 C CA . SER A 1 151 ? -25.374 -12.477 89.773 1.00 67.81 151 SER A CA 1
ATOM 1184 C C . SER A 1 151 ? -25.642 -13.792 90.518 1.00 67.81 151 SER A C 1
ATOM 1186 O O . SER A 1 151 ? -25.586 -13.796 91.745 1.00 67.81 151 SER A O 1
ATOM 1188 N N . ALA A 1 152 ? -25.937 -14.896 89.822 1.00 72.69 152 ALA A N 1
ATOM 1189 C CA . ALA A 1 152 ? -26.156 -16.218 90.425 1.00 72.69 152 ALA A CA 1
ATOM 1190 C C . ALA A 1 152 ? -24.866 -16.817 91.009 1.00 72.69 152 ALA A C 1
ATOM 1192 O O . ALA A 1 152 ? -24.913 -17.549 91.993 1.00 72.69 152 ALA A O 1
ATOM 1193 N N . LEU A 1 153 ? -23.714 -16.451 90.444 1.00 71.75 153 LEU A N 1
ATOM 1194 C CA . LEU A 1 153 ? -22.383 -16.744 90.978 1.00 71.75 153 LEU A CA 1
ATOM 1195 C C . LEU A 1 153 ? -21.965 -15.775 92.105 1.00 71.75 153 LEU A C 1
ATOM 1197 O O . LEU A 1 153 ? -20.841 -15.853 92.592 1.00 71.75 153 LEU A O 1
ATOM 1201 N N . GLY A 1 154 ? -22.850 -14.858 92.522 1.00 64.56 154 GLY A N 1
ATOM 1202 C CA . GLY A 1 154 ? -22.590 -13.871 93.575 1.00 64.56 154 GLY A CA 1
ATOM 1203 C C . GLY A 1 154 ? -21.704 -12.696 93.144 1.00 64.56 154 GLY A C 1
ATOM 1204 O O . GLY A 1 154 ? -21.266 -11.919 93.989 1.00 64.56 154 GLY A O 1
ATOM 1205 N N . LEU A 1 155 ? -21.438 -12.545 91.843 1.00 63.25 155 LEU A N 1
ATOM 1206 C CA . LEU A 1 155 ? -20.592 -11.497 91.282 1.00 63.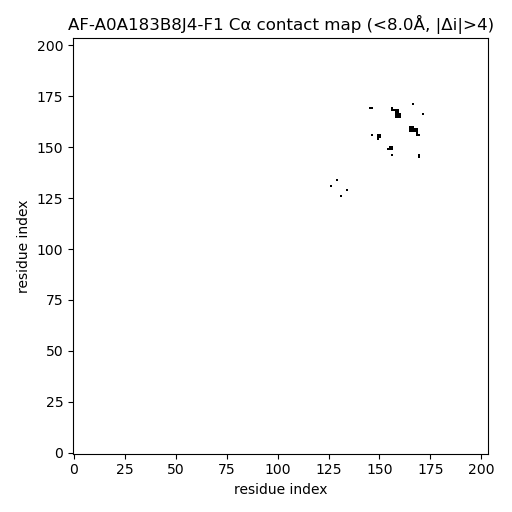25 155 LEU A CA 1
ATOM 1207 C C . LEU A 1 155 ? -21.473 -10.333 90.813 1.00 63.25 155 LEU A C 1
ATOM 1209 O O . LEU A 1 155 ? -22.187 -10.428 89.814 1.00 63.25 155 LEU A O 1
ATOM 1213 N N . GLN A 1 156 ? -21.441 -9.213 91.534 1.00 58.34 156 GLN A N 1
ATOM 1214 C CA . GLN A 1 156 ? -22.064 -7.983 91.046 1.00 58.34 156 GLN A CA 1
ATOM 1215 C C . GLN A 1 156 ? -21.268 -7.466 89.840 1.00 58.34 156 GLN A C 1
ATOM 1217 O O . GLN A 1 156 ? -20.040 -7.510 89.835 1.00 58.34 156 GLN A O 1
ATOM 1222 N N . SER A 1 157 ? -21.962 -6.979 88.804 1.00 56.81 157 SER A N 1
ATOM 1223 C CA . SER A 1 157 ? -21.348 -6.295 87.655 1.00 56.81 157 SER A CA 1
ATOM 1224 C C . SER A 1 157 ? -20.844 -4.912 88.083 1.00 56.81 157 SER A C 1
ATOM 1226 O O . SER A 1 157 ? -21.321 -3.878 87.621 1.00 56.81 157 SER A O 1
ATOM 1228 N N . THR A 1 158 ? -19.915 -4.885 89.025 1.00 55.16 158 THR A N 1
ATOM 1229 C CA . THR A 1 158 ? -19.204 -3.697 89.465 1.00 55.16 158 THR A CA 1
ATOM 1230 C C . THR A 1 158 ? -17.975 -3.540 88.582 1.00 55.16 158 THR A C 1
ATOM 1232 O O . THR A 1 158 ? -17.213 -4.484 88.374 1.00 55.16 158 THR A O 1
ATOM 1235 N N . LEU A 1 159 ? -17.784 -2.341 88.030 1.00 53.66 159 LEU A N 1
ATOM 1236 C CA . LEU A 1 159 ? -16.518 -1.945 87.425 1.00 53.66 159 LEU A CA 1
ATOM 1237 C C . LEU A 1 159 ? -15.478 -1.943 88.554 1.00 53.66 159 LEU A C 1
ATOM 1239 O O . LEU A 1 159 ? -15.411 -0.989 89.326 1.00 53.66 159 LEU A O 1
ATOM 1243 N N . ILE A 1 160 ? -14.730 -3.035 88.712 1.00 54.62 160 ILE A N 1
ATOM 1244 C CA . ILE A 1 160 ? -13.657 -3.093 89.704 1.00 54.62 160 ILE A CA 1
ATOM 1245 C C . ILE A 1 160 ? -12.492 -2.297 89.123 1.00 54.62 160 ILE A C 1
ATOM 1247 O O . ILE A 1 160 ? -11.748 -2.773 88.267 1.00 54.62 160 ILE A O 1
ATOM 1251 N N . THR A 1 161 ? -12.389 -1.039 89.539 1.00 49.81 161 THR A N 1
ATOM 1252 C CA . THR A 1 161 ? -11.271 -0.165 89.200 1.00 49.81 161 THR A CA 1
ATOM 1253 C C . THR A 1 161 ? -10.134 -0.427 90.180 1.00 49.81 161 THR A C 1
ATOM 1255 O O . THR A 1 161 ? -10.137 0.122 91.281 1.00 49.81 161 THR A O 1
ATOM 1258 N N . ASP A 1 162 ? -9.161 -1.245 89.785 1.00 46.41 162 ASP A N 1
ATOM 1259 C CA . ASP A 1 162 ? -7.804 -1.098 90.311 1.00 46.41 162 ASP A CA 1
ATOM 1260 C C . ASP A 1 162 ? -7.049 -0.133 89.385 1.00 46.41 162 ASP A C 1
ATOM 1262 O O . ASP A 1 162 ? -7.212 -0.174 88.161 1.00 46.41 162 ASP A O 1
ATOM 1266 N N . GLY A 1 163 ? -6.330 0.816 89.978 1.00 57.00 163 GLY A N 1
ATOM 1267 C CA . GLY A 1 163 ? -6.048 2.167 89.474 1.00 57.00 163 GLY A CA 1
ATOM 1268 C C . GLY A 1 163 ? -5.176 2.308 88.221 1.00 57.00 163 GLY A C 1
ATOM 1269 O O . GLY A 1 163 ? -4.518 3.333 88.065 1.00 57.00 163 GLY A O 1
ATOM 1270 N N . THR A 1 164 ? -5.118 1.328 87.321 1.00 57.88 164 THR A N 1
ATOM 1271 C CA . THR A 1 164 ? -4.299 1.430 86.101 1.00 57.88 164 THR A CA 1
ATOM 1272 C C . THR A 1 164 ? -4.920 0.805 84.853 1.00 57.88 164 THR A C 1
ATOM 1274 O O . THR A 1 164 ? -4.476 1.121 83.754 1.00 57.88 164 THR A O 1
ATOM 1277 N N . THR A 1 165 ? -5.976 -0.013 84.957 1.00 48.81 165 THR A N 1
ATOM 1278 C CA . THR A 1 165 ? -6.735 -0.475 83.775 1.00 48.81 165 THR A CA 1
ATOM 1279 C C . THR A 1 165 ? -8.191 -0.789 84.134 1.00 48.81 165 THR A C 1
ATOM 1281 O O . THR A 1 165 ? -8.436 -1.626 84.999 1.00 48.81 165 THR A O 1
ATOM 1284 N N . PRO A 1 166 ? -9.189 -0.160 83.484 1.00 57.44 166 PRO A N 1
ATOM 1285 C CA . PRO A 1 166 ? -10.586 -0.493 83.734 1.00 57.44 166 PRO A CA 1
ATOM 1286 C C . PRO A 1 166 ? -10.898 -1.883 83.163 1.00 57.44 166 PRO A C 1
ATOM 1288 O O . PRO A 1 166 ? -11.019 -2.054 81.949 1.00 57.44 166 PRO A O 1
ATOM 1291 N N . VAL A 1 167 ? -11.039 -2.885 84.033 1.00 57.31 167 VAL A N 1
ATOM 1292 C CA . VAL A 1 167 ? -11.449 -4.236 83.632 1.00 57.31 167 VAL A CA 1
ATOM 1293 C C . VAL A 1 167 ? -12.970 -4.323 83.694 1.00 57.31 167 VAL A C 1
ATOM 1295 O O . VAL A 1 167 ? -13.580 -4.347 84.762 1.00 57.31 167 VAL A O 1
ATOM 1298 N N . ASN A 1 168 ? -13.605 -4.363 82.525 1.00 57.25 168 ASN A N 1
ATOM 1299 C CA . ASN A 1 168 ? -15.031 -4.644 82.438 1.00 57.25 168 ASN A CA 1
ATOM 1300 C C . ASN A 1 168 ? -15.247 -6.156 82.605 1.00 57.25 168 ASN A C 1
ATOM 1302 O O . ASN A 1 168 ? -15.033 -6.916 81.660 1.00 57.25 168 ASN A O 1
ATOM 1306 N N . LEU A 1 169 ? -15.687 -6.584 83.793 1.00 64.38 169 LEU A N 1
ATOM 1307 C CA . LEU A 1 169 ? -15.936 -7.996 84.122 1.00 64.38 169 LEU A CA 1
ATOM 1308 C C . LEU A 1 169 ? -16.902 -8.687 83.144 1.00 64.38 169 LEU A C 1
ATOM 1310 O O . LEU A 1 169 ? -16.813 -9.898 82.951 1.00 64.38 169 LEU A O 1
ATOM 1314 N N . LEU A 1 170 ? -17.772 -7.926 82.473 1.00 58.25 170 LEU A N 1
ATOM 1315 C CA . LEU A 1 170 ? -18.658 -8.432 81.424 1.00 58.25 170 LEU A CA 1
ATOM 1316 C C . LEU A 1 170 ? -17.882 -8.891 80.173 1.00 58.25 170 LEU A C 1
ATOM 1318 O O . LEU A 1 170 ? -18.222 -9.902 79.563 1.00 58.25 170 LEU A O 1
ATOM 1322 N N . SER A 1 171 ? -16.826 -8.154 79.808 1.00 57.91 171 SER A N 1
ATOM 1323 C CA . SER A 1 171 ? -15.933 -8.455 78.678 1.00 57.91 171 SER A CA 1
ATOM 1324 C C . SER A 1 171 ? -14.986 -9.611 79.013 1.00 57.91 171 SER A C 1
ATOM 1326 O O . SER A 1 171 ? -14.808 -10.539 78.224 1.00 57.91 171 SER A O 1
ATOM 1328 N N . THR A 1 172 ? -14.439 -9.614 80.231 1.00 61.12 172 THR A N 1
ATOM 1329 C CA . THR A 1 172 ? -13.508 -10.648 80.705 1.00 61.12 172 THR A CA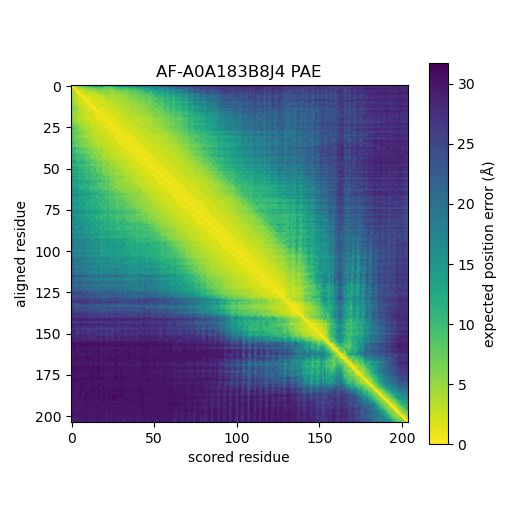 1
ATOM 1330 C C . THR A 1 172 ? -14.186 -12.010 80.876 1.00 61.12 172 THR A C 1
ATOM 1332 O O . THR A 1 172 ? -13.601 -13.033 80.519 1.00 61.12 172 THR A O 1
ATOM 1335 N N . ALA A 1 173 ? -15.444 -12.046 81.335 1.00 56.88 173 ALA A N 1
ATOM 1336 C CA . ALA A 1 173 ? -16.219 -13.285 81.423 1.00 56.88 173 ALA A CA 1
ATOM 1337 C C . ALA A 1 173 ? -16.478 -13.918 80.042 1.00 56.88 173 ALA A C 1
ATOM 1339 O O . ALA A 1 173 ? -16.455 -15.140 79.917 1.00 56.88 173 ALA A O 1
ATOM 1340 N N . HIS A 1 174 ? -16.655 -13.110 78.990 1.00 56.53 174 HIS A N 1
ATOM 1341 C CA . HIS A 1 174 ? -16.832 -13.607 77.619 1.00 56.53 174 HIS A CA 1
ATOM 1342 C C . HIS A 1 174 ? -15.585 -14.342 77.095 1.00 56.53 174 HIS A C 1
ATOM 1344 O O . HIS A 1 174 ? -15.712 -15.356 76.409 1.00 56.53 174 HIS A O 1
ATOM 1350 N N . GLY A 1 175 ? -14.384 -13.872 77.455 1.00 60.38 175 GLY A N 1
ATOM 1351 C CA . GLY A 1 175 ? -13.115 -14.514 77.094 1.00 60.38 175 GLY A CA 1
ATOM 1352 C C . GLY A 1 175 ? -12.887 -15.864 77.783 1.00 60.38 175 GLY A C 1
ATOM 1353 O O . GLY A 1 175 ? -12.371 -16.785 77.157 1.00 60.38 175 GLY A O 1
ATOM 1354 N N . LEU A 1 176 ? -13.325 -16.004 79.038 1.00 61.31 176 LEU A N 1
ATOM 1355 C CA . LEU A 1 176 ? -13.215 -17.247 79.815 1.00 61.31 176 LEU A CA 1
ATOM 1356 C C . LEU A 1 176 ? -14.313 -18.266 79.465 1.00 61.31 176 LEU A C 1
ATOM 1358 O O . LEU A 1 176 ? -14.031 -19.454 79.329 1.00 61.31 176 LEU A O 1
ATOM 1362 N N . ILE A 1 177 ? -15.556 -17.818 79.253 1.00 57.91 177 ILE A N 1
ATOM 1363 C CA . ILE A 1 177 ? -16.666 -18.699 78.853 1.00 57.91 177 ILE A CA 1
ATOM 1364 C C . ILE A 1 177 ? -16.484 -19.180 77.404 1.00 57.91 177 ILE A C 1
ATOM 1366 O O . ILE A 1 177 ? -16.680 -20.360 77.131 1.00 57.91 177 ILE A O 1
ATOM 1370 N N . GLY A 1 178 ? -16.028 -18.318 76.485 1.00 55.28 178 GLY A N 1
ATOM 1371 C CA . GLY A 1 178 ? -15.743 -18.706 75.096 1.00 55.28 178 GLY A CA 1
ATOM 1372 C C . GLY A 1 178 ? -14.618 -19.743 74.945 1.00 55.28 178 GLY A C 1
ATOM 1373 O O . GLY A 1 178 ? -14.593 -20.476 73.955 1.00 55.28 178 GLY A O 1
ATOM 1374 N N . GLN A 1 179 ? -13.713 -19.843 75.927 1.00 53.47 179 GLN A N 1
ATOM 1375 C CA . GLN A 1 179 ? -12.698 -20.901 76.005 1.00 53.47 179 GLN A CA 1
ATOM 1376 C C . GLN A 1 179 ? -13.279 -22.237 76.491 1.00 53.47 179 GLN A C 1
ATOM 1378 O O . GLN A 1 179 ? -12.861 -23.283 75.998 1.00 53.47 179 GLN A O 1
ATOM 1383 N N . LEU A 1 180 ? -14.283 -22.217 77.376 1.00 51.84 180 LEU A N 1
ATOM 1384 C CA . LEU A 1 180 ? -14.963 -23.432 77.840 1.00 51.84 180 LEU A CA 1
ATOM 1385 C C . LEU A 1 180 ? -15.840 -24.075 76.750 1.00 51.84 180 LEU A C 1
ATOM 1387 O O . LEU A 1 180 ? -15.875 -25.300 76.634 1.00 51.84 180 LEU A O 1
ATOM 1391 N N . THR A 1 181 ? -16.533 -23.279 75.927 1.00 51.69 181 THR A N 1
ATOM 1392 C CA . THR A 1 181 ? -17.447 -23.819 74.897 1.00 51.69 181 THR A CA 1
ATOM 1393 C C . THR A 1 181 ? -16.729 -24.320 73.639 1.00 51.69 181 THR A C 1
ATOM 1395 O O . THR A 1 181 ? -17.255 -25.189 72.950 1.00 51.69 181 THR A O 1
ATOM 1398 N N . ARG A 1 182 ? -15.518 -23.827 73.320 1.00 48.47 182 ARG A N 1
ATOM 1399 C CA . ARG A 1 182 ? -14.703 -24.400 72.224 1.00 48.47 182 ARG A CA 1
ATOM 1400 C C . ARG A 1 182 ? -14.180 -25.795 72.554 1.00 48.47 182 ARG A C 1
ATOM 1402 O O . ARG A 1 182 ? -14.151 -26.643 71.672 1.00 48.47 182 ARG A O 1
ATOM 1409 N N . GLN A 1 183 ? -13.859 -26.063 73.819 1.00 45.91 183 GLN A N 1
ATOM 1410 C CA . GLN A 1 183 ? -13.345 -27.369 74.243 1.00 45.91 183 GLN A CA 1
ATOM 1411 C C . GLN A 1 183 ? -14.367 -28.513 74.123 1.00 45.91 183 GLN A C 1
ATOM 1413 O O . GLN A 1 183 ? -13.971 -29.672 74.143 1.00 45.91 183 GLN A O 1
ATOM 1418 N N . SER A 1 184 ? -15.664 -28.221 73.975 1.00 44.78 184 SER A N 1
ATOM 1419 C CA . SER A 1 184 ? -16.721 -29.243 73.876 1.00 44.78 184 SER A CA 1
ATOM 1420 C C . SER A 1 184 ? -17.154 -29.583 72.440 1.00 44.78 184 SER A C 1
ATOM 1422 O O . SER A 1 184 ? -17.957 -30.493 72.263 1.00 44.78 184 SER A O 1
ATOM 1424 N N . GLY A 1 185 ? -16.640 -28.891 71.414 1.00 45.47 185 GLY A N 1
ATOM 1425 C CA . GLY A 1 185 ? -16.982 -29.141 70.001 1.00 45.47 185 GLY A CA 1
ATOM 1426 C C . GLY A 1 185 ? -15.820 -29.626 69.127 1.00 45.47 185 GLY A C 1
ATOM 1427 O O . GLY A 1 185 ? -16.003 -29.834 67.929 1.00 45.47 185 GLY A O 1
ATOM 1428 N N . GLU A 1 186 ? -14.629 -29.786 69.701 1.00 42.31 186 GLU A N 1
ATOM 1429 C CA . GLU A 1 186 ? -13.377 -30.019 68.969 1.00 42.31 186 GLU A CA 1
ATOM 1430 C C . GLU A 1 186 ? -12.828 -31.441 69.181 1.00 42.31 186 GLU A C 1
ATOM 1432 O O . GLU A 1 186 ? -11.624 -31.654 69.184 1.00 42.31 186 GLU A O 1
ATOM 1437 N N . THR A 1 187 ? -13.710 -32.432 69.361 1.00 43.12 187 THR A N 1
ATOM 1438 C CA . THR A 1 187 ? -13.324 -33.859 69.398 1.00 43.12 187 THR A CA 1
ATOM 1439 C C . THR A 1 187 ? -13.796 -34.679 68.194 1.00 43.12 187 THR A C 1
ATOM 1441 O O . THR A 1 187 ? -13.380 -35.821 68.069 1.00 43.12 187 THR A O 1
ATOM 1444 N N . ASP A 1 188 ? -14.572 -34.110 67.260 1.00 49.69 188 ASP A N 1
ATOM 1445 C CA . ASP A 1 188 ? -15.178 -34.878 66.148 1.00 49.69 188 ASP A CA 1
ATOM 1446 C C . ASP A 1 188 ? -14.659 -34.518 64.736 1.00 49.69 188 ASP A C 1
ATOM 1448 O O . ASP A 1 188 ? -15.281 -34.873 63.733 1.00 49.69 188 ASP A O 1
ATOM 1452 N N . LYS A 1 189 ? -13.528 -33.805 64.592 1.00 46.75 189 LYS A N 1
ATOM 1453 C CA . LYS A 1 189 ? -13.039 -33.362 63.261 1.00 46.75 189 LYS A CA 1
ATOM 1454 C C . LYS A 1 189 ? -11.583 -33.670 62.902 1.00 46.75 189 LYS A C 1
ATOM 1456 O O . LYS A 1 189 ? -11.090 -33.091 61.934 1.00 46.75 189 LYS A O 1
ATOM 1461 N N . GLU A 1 190 ? -10.916 -34.605 63.576 1.00 42.78 190 GLU A N 1
ATOM 1462 C CA . GLU A 1 190 ? -9.553 -35.008 63.170 1.00 42.78 190 GLU A CA 1
ATOM 1463 C C . GLU A 1 190 ? -9.464 -36.284 62.309 1.00 42.78 190 GLU A C 1
ATOM 1465 O O . GLU A 1 190 ? -8.475 -36.446 61.599 1.00 42.78 190 GLU A O 1
ATOM 1470 N N . ASP A 1 191 ? -10.514 -37.105 62.190 1.00 46.25 191 ASP A N 1
ATOM 1471 C CA . ASP A 1 191 ? -10.397 -38.415 61.510 1.00 46.25 191 ASP A CA 1
ATOM 1472 C C . ASP A 1 191 ? -10.744 -38.460 60.003 1.00 46.25 191 ASP A C 1
ATOM 1474 O O . ASP A 1 191 ? -10.767 -39.532 59.393 1.00 46.25 191 ASP A O 1
ATOM 1478 N N . HIS A 1 192 ? -10.977 -37.323 59.332 1.00 44.50 192 HIS A N 1
ATOM 1479 C CA . HIS A 1 192 ? -11.396 -37.325 57.912 1.00 44.50 192 HIS A CA 1
ATOM 1480 C C . HIS A 1 192 ? -10.541 -36.510 56.929 1.00 44.50 192 HIS A C 1
ATOM 1482 O O . HIS A 1 192 ? -10.932 -36.367 55.771 1.00 44.50 192 HIS A O 1
ATOM 1488 N N . ARG A 1 193 ? -9.358 -36.006 57.312 1.00 45.62 193 ARG A N 1
ATOM 1489 C CA . ARG A 1 193 ? -8.519 -35.195 56.396 1.00 45.62 193 ARG A CA 1
ATOM 1490 C C . ARG A 1 193 ? -7.236 -35.840 55.874 1.00 45.62 193 ARG A C 1
ATOM 1492 O O . ARG A 1 193 ? -6.543 -35.217 55.079 1.00 45.62 193 ARG A O 1
ATOM 1499 N N . SER A 1 194 ? -6.954 -37.093 56.206 1.00 44.94 194 SER A N 1
ATOM 1500 C CA . SER A 1 194 ? -5.736 -37.792 55.763 1.00 44.94 194 SER A CA 1
ATOM 1501 C C . SER A 1 194 ? -5.933 -38.743 54.569 1.00 44.94 194 SER A C 1
ATOM 1503 O O . SER A 1 194 ? -5.061 -39.565 54.303 1.00 44.94 194 SER A O 1
ATOM 1505 N N . ARG A 1 195 ? -7.039 -38.642 53.807 1.00 47.25 195 ARG A N 1
ATOM 1506 C CA . ARG A 1 195 ? -7.314 -39.566 52.682 1.00 47.25 195 ARG A CA 1
ATOM 1507 C C . ARG A 1 195 ? -7.766 -38.944 51.356 1.00 47.25 195 ARG A C 1
ATOM 1509 O O . ARG A 1 195 ? -8.357 -39.636 50.537 1.00 47.25 195 ARG A O 1
ATOM 1516 N N . ALA A 1 196 ? -7.476 -37.672 51.111 1.00 49.66 196 ALA A N 1
ATOM 1517 C CA . ALA A 1 196 ? -7.743 -37.059 49.810 1.00 49.66 196 ALA A CA 1
ATOM 1518 C C . ALA A 1 196 ? -6.653 -36.044 49.480 1.00 49.66 196 ALA A C 1
ATOM 1520 O O . ALA A 1 196 ? -6.828 -34.872 49.783 1.00 49.66 196 ALA A O 1
ATOM 1521 N N . LEU A 1 197 ? -5.517 -36.516 48.952 1.00 48.56 197 LEU A N 1
ATOM 1522 C CA . LEU A 1 197 ? -4.529 -35.754 48.166 1.00 48.56 197 LEU A CA 1
ATOM 1523 C C . LEU A 1 197 ? -3.404 -36.706 47.709 1.00 48.56 197 LEU A C 1
ATOM 1525 O O . LEU A 1 197 ? -2.237 -36.525 48.037 1.00 48.56 197 LEU A O 1
ATOM 1529 N N . SER A 1 198 ? -3.769 -37.767 46.986 1.00 50.84 198 SER A N 1
ATOM 1530 C CA . SER A 1 198 ? -2.827 -38.559 46.181 1.00 50.84 198 SER A CA 1
ATOM 1531 C C . SER A 1 198 ? -3.590 -39.463 45.208 1.00 50.84 198 SER A C 1
ATOM 1533 O O . SER A 1 198 ? -3.562 -40.679 45.356 1.00 50.84 198 SER A O 1
ATOM 1535 N N . ASP A 1 199 ? -4.339 -38.867 44.284 1.00 47.97 199 ASP A N 1
ATOM 1536 C CA . ASP A 1 199 ? -4.572 -39.440 42.951 1.00 47.97 199 ASP A CA 1
ATOM 1537 C C . ASP A 1 199 ? -5.323 -38.411 42.101 1.00 47.97 199 ASP A C 1
ATOM 1539 O O . ASP A 1 199 ? -6.493 -38.132 42.343 1.00 47.97 199 ASP A O 1
ATOM 1543 N N . ASP A 1 200 ? -4.597 -37.749 41.204 1.00 43.75 200 ASP A N 1
ATOM 1544 C CA . ASP A 1 200 ? -4.967 -37.715 39.787 1.00 43.75 200 ASP A CA 1
ATOM 1545 C C . ASP A 1 200 ? -3.850 -37.016 39.010 1.00 43.75 200 ASP A C 1
ATOM 1547 O O . ASP A 1 200 ? -3.710 -35.790 38.976 1.00 43.75 200 ASP A O 1
ATOM 1551 N N . GLY A 1 201 ? -3.002 -37.849 38.415 1.00 44.09 201 GLY A N 1
ATOM 1552 C CA . GLY A 1 201 ? -2.203 -37.480 37.266 1.00 44.09 201 GLY A CA 1
ATOM 1553 C C . GLY A 1 201 ? -2.942 -37.855 35.984 1.00 44.09 201 GLY A C 1
ATOM 1554 O O . GLY A 1 201 ? -3.588 -38.891 35.914 1.00 44.09 201 GLY A O 1
ATOM 1555 N N . ALA A 1 202 ? -2.714 -37.038 34.958 1.00 44.16 202 ALA A N 1
ATOM 1556 C CA . ALA A 1 202 ? -2.760 -37.394 33.542 1.00 44.16 202 ALA A CA 1
ATOM 1557 C C . ALA A 1 202 ? -4.120 -37.769 32.922 1.00 44.16 202 ALA A C 1
ATOM 1559 O O . ALA A 1 202 ? -4.573 -38.906 32.989 1.00 44.16 202 ALA A O 1
ATOM 1560 N N . SER A 1 203 ? -4.640 -36.859 32.094 1.00 44.88 203 SER A N 1
ATOM 1561 C CA . SER A 1 203 ? -5.166 -37.237 30.779 1.00 44.88 203 SER A CA 1
ATOM 1562 C C . SER A 1 203 ? -5.199 -36.033 29.830 1.00 44.88 203 SER A C 1
ATOM 1564 O O . SER A 1 203 ? -5.877 -35.058 30.130 1.00 44.88 203 SER A O 1
ATOM 1566 N N . ALA A 1 204 ? -4.492 -36.199 28.702 1.00 45.91 204 ALA A N 1
ATOM 1567 C CA . ALA A 1 204 ? -4.655 -35.595 27.367 1.00 45.91 204 ALA A CA 1
ATOM 1568 C C . ALA A 1 204 ? -4.756 -34.065 27.222 1.00 45.91 204 ALA A C 1
ATOM 1570 O O . ALA A 1 204 ? -5.819 -33.486 27.528 1.00 45.91 204 ALA A O 1
#